Protein AF-A0A2P4SIE5-F1 (afdb_monomer)

Foldseek 3Di:
DVQLVVLPDPVNLDRPLVVVLVVLLVLVQLLVVLVVVLVVDDPPDPCNVVSVVSNVVSVVVNVVCVVVSQVSLQQSVQVVCCVVDPPDPPSNDPPKGWFKWFWKWWQDPVGTDIDIDTDILDQWDDDDWDPDPDVAPQKTWGDTPVDIIIIHAPDVVQSVSVVVSVVVSVVVSVVVVVVVVVVVVVPPDDDDDDDDDDDDDDDDDDDDDDDPDDDDDDPSPSQHQDVNLLRRLVSHMATSVNVVVLSHPVLQVVLVVCVVVVPDDPPPDPDDDDDDDHPNSSSCVSVVHDDDPVNVVVSRD

InterPro domains:
  IPR000219 Dbl homology domain [PF00621] (4-65)
  IPR000219 Dbl homology domain [PS50010] (1-68)
  IPR001849 Pleckstrin homology domain [PS50003] (138-171)
  IPR011993 PH-like domain superfamily [G3DSA:2.30.29.30] (79-121)
  IPR011993 PH-like domain superfamily [G3DSA:2.30.29.30] (122-246)
  IPR035899 Dbl homology (DH) domain superfamily [G3DSA:1.20.900.10] (1-78)
  IPR035899 Dbl homology (DH) domain superfamily [SSF48065] (3-88)
  IPR051835 RAC1-specific guanine nucleotide exchange factor [PTHR45858] (2-248)

Nearest PDB structures (foldseek):
  4gzu-assembly1_A  TM=8.302E-01  e=9.303E-20  Mus musculus
  4gzu-assembly2_B  TM=8.312E-01  e=1.364E-19  Mus musculus
  4h6y-assembly2_B  TM=8.649E-01  e=3.012E-16  Homo sapiens
  4h6y-assembly1_A  TM=8.608E-01  e=2.378E-14  Homo sapiens
  3mpx-assembly1_A  TM=5.772E-01  e=5.068E-07  Homo sapiens

Mean predicted aligned error: 14.15 Å

Structure (mmCIF, N/CA/C/O backbone):
data_AF-A0A2P4SIE5-F1
#
_entry.id   AF-A0A2P4SIE5-F1
#
loop_
_atom_site.group_PDB
_atom_site.id
_atom_site.type_symbol
_atom_site.label_atom_id
_atom_site.label_alt_id
_atom_site.label_comp_id
_atom_site.label_asym_id
_atom_site.label_entity_id
_atom_site.label_seq_id
_atom_site.pdbx_PDB_ins_code
_atom_site.Cartn_x
_atom_site.Cartn_y
_atom_site.Cartn_z
_atom_site.occupancy
_atom_site.B_iso_or_equiv
_atom_site.auth_seq_id
_atom_site.auth_comp_id
_atom_site.auth_asym_id
_atom_site.auth_atom_id
_atom_site.pdbx_PDB_model_num
ATOM 1 N N . MET A 1 1 ? -20.040 17.664 -6.126 1.00 54.31 1 MET A N 1
ATOM 2 C CA . MET A 1 1 ? -21.030 16.876 -6.896 1.00 54.31 1 MET A CA 1
ATOM 3 C C . MET A 1 1 ? -20.418 16.212 -8.125 1.00 54.31 1 MET A C 1
ATOM 5 O O . MET A 1 1 ? -20.406 14.993 -8.156 1.00 54.31 1 MET A O 1
ATOM 9 N N . VAL A 1 2 ? -19.810 16.959 -9.057 1.00 66.56 2 VAL A N 1
ATOM 10 C CA . VAL A 1 2 ? -19.308 16.422 -10.347 1.00 66.56 2 VAL A CA 1
ATOM 11 C C . VAL A 1 2 ? -18.311 15.252 -10.220 1.00 66.56 2 VAL A C 1
ATOM 13 O O . VAL A 1 2 ? -18.425 14.267 -10.940 1.00 66.56 2 VAL A O 1
ATOM 16 N N . TYR A 1 3 ? -17.361 15.317 -9.280 1.00 76.81 3 TYR A N 1
ATOM 17 C CA . TYR A 1 3 ? -16.364 14.253 -9.067 1.00 76.81 3 TYR A CA 1
ATOM 18 C C . TYR A 1 3 ? -16.997 12.906 -8.671 1.00 76.81 3 TYR A C 1
ATOM 20 O O . TYR A 1 3 ? -16.667 11.876 -9.252 1.00 76.81 3 TYR A O 1
ATOM 28 N N . LYS A 1 4 ? -17.954 12.917 -7.730 1.00 75.94 4 LYS A N 1
ATOM 29 C CA . LYS A 1 4 ? -18.616 11.695 -7.245 1.00 75.94 4 LYS A CA 1
ATOM 30 C C . LYS A 1 4 ? -19.444 11.031 -8.343 1.00 75.94 4 LYS A C 1
ATOM 32 O O . LYS A 1 4 ? -19.438 9.816 -8.473 1.00 75.94 4 LYS A O 1
ATOM 37 N N . GLU A 1 5 ? -20.125 11.825 -9.167 1.00 82.62 5 GLU A N 1
ATOM 38 C CA . GLU A 1 5 ? -20.891 11.307 -10.306 1.00 82.62 5 GLU A CA 1
ATOM 39 C C . GLU A 1 5 ? -19.991 10.648 -11.356 1.00 82.62 5 GLU A C 1
ATOM 41 O O . GLU A 1 5 ? -20.374 9.634 -11.941 1.00 82.62 5 GLU A O 1
ATOM 46 N N . PHE A 1 6 ? -18.785 11.183 -11.572 1.00 84.44 6 PHE A N 1
ATOM 47 C CA . PHE A 1 6 ? -17.811 10.585 -12.481 1.00 84.44 6 PHE A CA 1
ATOM 48 C C . PHE A 1 6 ? -17.299 9.227 -11.979 1.00 84.44 6 PHE A C 1
ATOM 50 O O . PHE A 1 6 ? -17.235 8.280 -12.762 1.00 84.44 6 PHE A O 1
ATOM 57 N N . GLU A 1 7 ? -17.000 9.094 -10.683 1.00 81.56 7 GLU A N 1
ATOM 58 C CA . GLU A 1 7 ? -16.540 7.824 -10.093 1.00 81.56 7 GLU A CA 1
ATOM 59 C C . GLU A 1 7 ? -17.582 6.696 -10.172 1.00 81.56 7 GLU A C 1
ATOM 61 O O . GLU A 1 7 ? -17.234 5.517 -10.171 1.00 81.56 7 GLU A O 1
ATOM 66 N N . LEU A 1 8 ? -18.867 7.029 -10.314 1.00 79.06 8 LEU A N 1
ATOM 67 C CA . LEU A 1 8 ? -19.931 6.040 -10.514 1.00 79.06 8 LEU A CA 1
ATOM 68 C C . LEU A 1 8 ? -20.010 5.516 -11.960 1.00 79.06 8 LEU A C 1
ATOM 70 O O . LEU A 1 8 ? -20.667 4.498 -12.227 1.00 79.06 8 LEU A O 1
ATOM 74 N N . GLN A 1 9 ? -19.357 6.189 -12.912 1.00 79.62 9 GLN A N 1
ATOM 75 C CA . GLN A 1 9 ? -19.354 5.783 -14.313 1.00 79.62 9 GLN A CA 1
ATOM 76 C C . GLN A 1 9 ? -18.487 4.540 -14.525 1.00 79.62 9 GLN A C 1
ATOM 78 O O . GLN A 1 9 ? -17.399 4.407 -13.977 1.00 79.62 9 GLN A O 1
ATOM 83 N N . LYS A 1 10 ? -18.910 3.647 -15.430 1.00 75.50 10 LYS A N 1
ATOM 84 C CA . LYS A 1 10 ? -18.164 2.412 -15.759 1.00 75.50 10 LYS A CA 1
ATOM 85 C C . LYS A 1 10 ? -16.735 2.662 -16.260 1.00 75.50 10 LYS A C 1
ATOM 87 O O . LYS A 1 10 ? -15.905 1.760 -16.184 1.00 75.50 10 LYS A O 1
ATOM 92 N N . VAL A 1 11 ? -16.465 3.849 -16.809 1.00 77.81 11 VAL A N 1
ATOM 93 C CA . VAL A 1 11 ? -15.127 4.237 -17.283 1.00 77.81 11 VAL A CA 1
ATOM 94 C C . VAL A 1 11 ? -14.158 4.456 -16.118 1.00 77.81 11 VAL A C 1
ATOM 96 O O . VAL A 1 11 ? -12.959 4.231 -16.272 1.00 77.81 11 VAL A O 1
ATOM 99 N N . CYS A 1 12 ? -14.679 4.839 -14.950 1.00 77.00 12 CYS A N 1
ATOM 100 C CA . CYS A 1 12 ? -13.939 5.061 -13.718 1.00 77.00 12 CYS A CA 1
ATOM 101 C C . CYS A 1 12 ? -13.972 3.780 -12.868 1.00 77.00 12 CYS A C 1
ATOM 103 O O . CYS A 1 12 ? -14.690 3.654 -11.885 1.00 77.00 12 CYS A O 1
ATOM 105 N N . TYR A 1 13 ? -13.229 2.762 -13.309 1.00 71.81 13 TYR A N 1
ATOM 106 C CA . TYR A 1 13 ? -13.185 1.447 -12.648 1.00 71.81 13 TYR A CA 1
ATOM 107 C C . TYR A 1 13 ? -12.209 1.381 -11.456 1.00 71.81 13 TYR A C 1
ATOM 109 O O . TYR A 1 13 ? -12.085 0.338 -10.812 1.00 71.81 13 TYR A O 1
ATOM 117 N N . LEU A 1 14 ? -11.498 2.476 -11.194 1.00 75.38 14 LEU A N 1
ATOM 118 C CA . LEU A 1 14 ? -10.659 2.728 -10.022 1.00 75.38 14 LEU A CA 1
ATOM 119 C C . LEU A 1 14 ? -11.052 4.103 -9.467 1.00 75.38 14 LEU A C 1
ATOM 121 O O . LEU A 1 14 ? -11.527 4.921 -10.258 1.00 75.38 14 LEU A O 1
ATOM 125 N N . PRO A 1 15 ? -10.803 4.393 -8.178 1.00 79.81 15 PRO A N 1
ATOM 126 C CA . PRO A 1 15 ? -10.934 5.750 -7.655 1.00 79.81 15 PRO A CA 1
ATOM 127 C C . PRO A 1 15 ? -10.185 6.750 -8.543 1.00 79.81 15 PRO A C 1
ATOM 129 O O . PRO A 1 15 ? -9.083 6.455 -9.026 1.00 79.81 15 PRO A O 1
ATOM 132 N N . LEU A 1 16 ? -10.759 7.934 -8.775 1.00 83.81 16 LEU A N 1
ATOM 133 C CA . LEU A 1 16 ? -10.197 8.880 -9.747 1.00 83.81 16 LEU A CA 1
ATOM 134 C C . LEU A 1 16 ? -8.749 9.253 -9.392 1.00 83.81 16 LEU A C 1
ATOM 136 O O . LEU A 1 16 ? -7.877 9.294 -10.262 1.00 83.81 16 LEU A O 1
ATOM 140 N N . ASN A 1 17 ? -8.473 9.424 -8.100 1.00 85.00 17 ASN A N 1
ATOM 141 C CA . ASN A 1 17 ? -7.144 9.752 -7.586 1.00 85.00 17 ASN A CA 1
ATOM 142 C C . ASN A 1 17 ? -6.083 8.692 -7.936 1.00 85.00 17 ASN A C 1
ATOM 144 O O . ASN A 1 17 ? -4.920 9.030 -8.145 1.00 85.00 17 ASN A O 1
ATOM 148 N N . THR A 1 18 ? -6.466 7.421 -8.094 1.00 83.94 18 THR A N 1
ATOM 149 C CA . THR A 1 18 ? -5.548 6.351 -8.513 1.00 83.94 18 THR A CA 1
ATOM 150 C C . THR A 1 18 ? -5.086 6.521 -9.965 1.00 83.94 18 THR A C 1
ATOM 152 O O . THR A 1 18 ? -3.977 6.108 -10.318 1.00 83.94 18 THR A O 1
ATOM 155 N N . PHE A 1 19 ? -5.898 7.134 -10.835 1.00 84.88 19 PHE A N 1
ATOM 156 C CA . PHE A 1 19 ? -5.484 7.411 -12.214 1.00 84.88 19 PHE A CA 1
ATOM 157 C C . PHE A 1 19 ? -4.400 8.487 -12.288 1.00 84.88 19 PHE A C 1
ATOM 159 O O . PHE A 1 19 ? -3.542 8.413 -13.166 1.00 84.88 19 PHE A O 1
ATOM 166 N N . LEU A 1 20 ? -4.375 9.424 -11.338 1.00 89.56 20 LEU A N 1
ATOM 167 C CA . LEU A 1 20 ? -3.369 10.489 -11.280 1.00 89.56 20 LEU A CA 1
ATOM 168 C C . LEU A 1 20 ? -1.957 9.954 -10.984 1.00 89.56 20 LEU A C 1
ATOM 170 O O . LEU A 1 20 ? -0.971 10.581 -11.360 1.00 89.56 20 LEU A O 1
ATOM 174 N N . LEU A 1 21 ? -1.851 8.761 -10.388 1.00 88.81 21 LEU A N 1
ATOM 175 C CA . LEU A 1 21 ? -0.578 8.073 -10.142 1.00 88.81 21 LEU A CA 1
ATOM 176 C C . LEU A 1 21 ? -0.056 7.308 -11.370 1.00 88.81 21 LEU A C 1
ATOM 178 O O . LEU A 1 21 ? 1.137 7.020 -11.472 1.00 88.81 21 LEU A O 1
ATOM 182 N N . LYS A 1 22 ? -0.925 6.980 -12.336 1.00 86.81 22 LYS A N 1
ATOM 183 C CA . LYS A 1 22 ?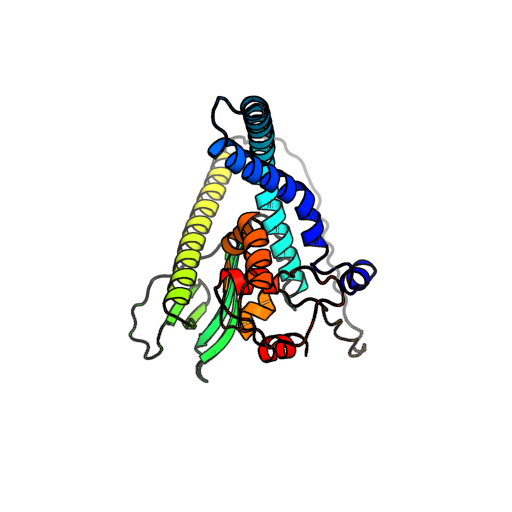 -0.577 6.125 -13.486 1.00 86.81 22 LYS A CA 1
ATOM 184 C C . LYS A 1 22 ? 0.606 6.645 -14.320 1.00 86.81 22 LYS A C 1
ATOM 186 O O . LYS A 1 22 ? 1.409 5.804 -14.723 1.00 86.81 22 LYS A O 1
ATOM 191 N N . PRO A 1 23 ? 0.770 7.958 -14.592 1.00 90.81 23 PRO A N 1
ATOM 192 C CA . PRO A 1 23 ? 1.888 8.448 -15.402 1.00 90.81 23 PRO A CA 1
ATOM 193 C C . PRO A 1 23 ? 3.260 8.141 -14.788 1.00 90.81 23 PRO A C 1
ATOM 195 O O . PRO A 1 23 ? 4.133 7.600 -15.463 1.00 90.81 23 PRO A O 1
ATOM 198 N N . ILE A 1 24 ? 3.435 8.414 -13.493 1.00 89.69 24 ILE A N 1
ATOM 199 C CA . ILE A 1 24 ? 4.698 8.166 -12.787 1.00 89.69 24 ILE A CA 1
ATOM 200 C C . ILE A 1 24 ? 4.934 6.662 -12.572 1.00 89.69 24 ILE A C 1
ATOM 202 O O . ILE A 1 24 ? 6.036 6.169 -12.813 1.00 89.69 24 ILE A O 1
ATOM 206 N N . GLN A 1 25 ? 3.886 5.892 -12.260 1.00 86.69 25 GLN A N 1
ATOM 207 C CA . GLN A 1 25 ? 3.960 4.427 -12.170 1.00 86.69 25 GLN A CA 1
ATOM 208 C C . GLN A 1 25 ? 4.342 3.790 -13.518 1.00 86.69 25 GLN A C 1
ATOM 210 O O . GLN A 1 25 ? 5.072 2.797 -13.567 1.00 86.69 25 GLN A O 1
ATOM 215 N N . ARG A 1 26 ? 3.909 4.377 -14.642 1.00 88.69 26 ARG A N 1
ATOM 216 C CA . ARG A 1 26 ? 4.282 3.912 -15.984 1.00 88.69 26 ARG A CA 1
ATOM 217 C C . ARG A 1 26 ? 5.773 4.101 -16.274 1.00 88.69 26 ARG A C 1
ATOM 219 O O . ARG A 1 26 ? 6.355 3.243 -16.934 1.00 88.69 26 ARG A O 1
ATOM 226 N N . LEU A 1 27 ? 6.406 5.152 -15.753 1.00 89.75 27 LEU A N 1
ATOM 227 C CA . LEU A 1 27 ? 7.860 5.326 -15.857 1.00 89.75 27 LEU A CA 1
ATOM 228 C C . LEU A 1 27 ? 8.614 4.239 -15.079 1.00 89.75 27 LEU A C 1
ATOM 230 O O . LEU A 1 27 ? 9.535 3.623 -15.620 1.00 89.75 27 LEU A O 1
ATOM 234 N N . MET A 1 28 ? 8.167 3.924 -13.857 1.00 88.06 28 MET A N 1
ATOM 235 C CA . MET A 1 28 ? 8.717 2.805 -13.073 1.00 88.06 28 MET A CA 1
ATOM 236 C C . MET A 1 28 ? 8.592 1.476 -13.827 1.00 88.06 28 MET A C 1
ATOM 238 O O . MET A 1 28 ? 9.507 0.653 -13.841 1.00 88.06 28 MET A O 1
ATOM 242 N N . HIS A 1 29 ? 7.477 1.291 -14.528 1.00 88.19 29 HIS A N 1
ATOM 243 C CA . HIS A 1 29 ? 7.228 0.111 -15.343 1.00 88.19 29 HIS A CA 1
ATOM 244 C C . HIS A 1 29 ? 8.218 -0.023 -16.514 1.00 88.19 29 HIS A C 1
ATOM 246 O O . HIS A 1 29 ? 8.694 -1.128 -16.782 1.00 88.19 29 HIS A O 1
ATOM 252 N N . TYR A 1 30 ? 8.577 1.075 -17.188 1.00 91.62 30 TYR A N 1
ATOM 253 C CA . TYR A 1 30 ? 9.589 1.043 -18.252 1.00 91.62 30 TYR A CA 1
ATOM 254 C C . TYR A 1 30 ? 10.958 0.611 -17.734 1.00 91.62 30 TYR A C 1
ATOM 256 O O . TYR A 1 30 ? 11.591 -0.237 -18.363 1.00 91.62 30 TYR A O 1
ATOM 264 N N . LYS A 1 31 ? 11.372 1.094 -16.554 1.00 91.69 31 LYS A N 1
ATOM 265 C CA . LYS A 1 31 ? 12.611 0.648 -15.896 1.00 91.69 31 LYS A CA 1
ATOM 266 C C . LYS A 1 31 ? 12.632 -0.869 -15.715 1.00 91.69 31 LYS A C 1
ATOM 268 O O . LYS A 1 31 ? 13.622 -1.521 -16.038 1.00 91.69 31 LYS A O 1
ATOM 273 N N . LEU A 1 32 ? 11.534 -1.438 -15.218 1.00 88.31 32 LEU A N 1
ATOM 274 C CA . LEU A 1 32 ? 11.434 -2.871 -14.946 1.00 88.31 32 LEU A CA 1
ATOM 275 C C . LEU A 1 32 ? 11.458 -3.710 -16.229 1.00 88.31 32 LEU A C 1
ATOM 277 O O . LEU A 1 32 ? 12.151 -4.726 -16.274 1.00 88.31 32 LEU A O 1
ATOM 281 N N . ILE A 1 33 ? 10.750 -3.285 -17.281 1.00 90.19 33 ILE A N 1
ATOM 282 C CA . ILE A 1 33 ? 10.783 -3.971 -18.583 1.00 90.19 33 ILE A CA 1
ATOM 283 C C . ILE A 1 33 ? 12.192 -3.926 -19.176 1.00 90.19 33 ILE A C 1
ATOM 285 O O . ILE A 1 33 ? 12.737 -4.974 -19.517 1.00 90.19 33 ILE A O 1
ATOM 289 N N . LEU A 1 34 ? 12.799 -2.740 -19.263 1.00 93.00 34 LEU A N 1
ATOM 290 C CA . LEU A 1 34 ? 14.140 -2.568 -19.827 1.00 93.00 34 LEU A CA 1
ATOM 291 C C . LEU A 1 34 ? 15.190 -3.346 -19.025 1.00 93.00 34 LEU A C 1
ATOM 293 O O . LEU A 1 34 ? 16.059 -3.991 -19.608 1.00 93.00 34 LEU A O 1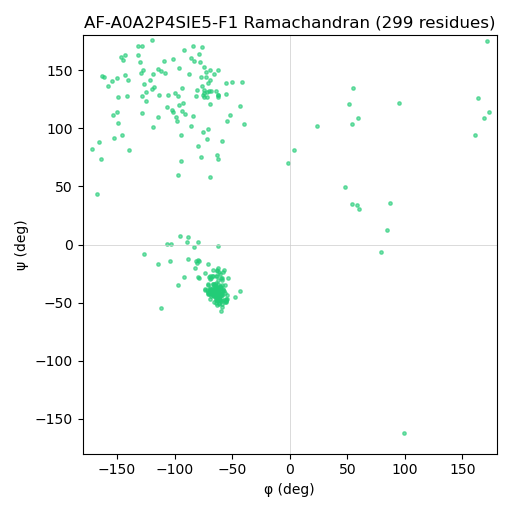
ATOM 297 N N . GLY A 1 35 ? 15.063 -3.372 -17.695 1.00 92.69 35 GLY A N 1
ATOM 298 C CA . GLY A 1 35 ? 15.917 -4.170 -16.817 1.00 92.69 35 GLY A CA 1
ATOM 299 C C . GLY A 1 35 ? 15.799 -5.671 -17.079 1.00 92.69 35 GLY A C 1
ATOM 300 O O . GLY A 1 35 ? 16.799 -6.383 -17.043 1.00 92.69 35 GLY A O 1
ATOM 301 N N . ARG A 1 36 ? 14.595 -6.167 -17.388 1.00 91.69 36 ARG A N 1
ATOM 302 C CA . ARG A 1 36 ? 14.381 -7.571 -17.772 1.00 91.69 36 ARG A CA 1
ATOM 303 C C . ARG A 1 36 ? 14.939 -7.880 -19.159 1.00 91.69 36 ARG A C 1
ATOM 305 O O . ARG A 1 36 ? 15.565 -8.923 -19.316 1.00 91.69 36 ARG A O 1
ATOM 312 N N . LEU A 1 37 ? 14.760 -6.984 -20.130 1.00 92.25 37 LEU A N 1
ATOM 313 C CA . LEU A 1 37 ? 15.320 -7.141 -21.477 1.00 92.25 37 LEU A CA 1
ATOM 314 C C . LEU A 1 37 ? 16.850 -7.182 -21.440 1.00 92.25 37 LEU A C 1
ATOM 316 O O . LEU A 1 37 ? 17.442 -8.108 -21.981 1.00 92.25 37 LEU A O 1
ATOM 320 N N . CYS A 1 38 ? 17.493 -6.263 -20.712 1.00 93.56 38 CYS A N 1
ATOM 321 C CA . CYS A 1 38 ? 18.954 -6.229 -20.584 1.00 93.56 38 CYS A CA 1
ATOM 322 C C . CYS A 1 38 ? 19.536 -7.468 -19.888 1.00 93.56 38 CYS A C 1
ATOM 324 O O . CYS A 1 38 ? 20.686 -7.812 -20.133 1.00 93.56 38 CYS A O 1
ATOM 326 N N . LYS A 1 39 ? 18.766 -8.142 -19.021 1.00 93.12 39 LYS A N 1
ATOM 327 C CA . LYS A 1 39 ? 19.167 -9.428 -18.422 1.00 93.12 39 LYS A CA 1
ATOM 328 C C . LYS A 1 39 ? 19.092 -10.594 -19.411 1.00 93.12 39 LYS A C 1
ATOM 330 O O . LYS A 1 39 ? 19.741 -11.607 -19.181 1.00 93.12 39 LYS A O 1
ATOM 335 N N . HIS A 1 40 ? 18.266 -10.482 -20.450 1.00 93.62 40 HIS A N 1
ATOM 336 C CA . HIS A 1 40 ? 18.048 -11.543 -21.432 1.00 93.62 40 HIS A CA 1
ATOM 337 C C . HIS A 1 40 ? 18.892 -11.361 -22.697 1.00 93.62 40 HIS A C 1
ATOM 339 O O . HIS A 1 40 ? 19.336 -12.341 -23.288 1.00 93.62 40 HIS A O 1
ATOM 345 N N . TYR A 1 41 ? 19.124 -10.118 -23.114 1.00 93.81 41 TYR A N 1
ATOM 346 C CA . TYR A 1 41 ? 19.961 -9.810 -24.266 1.00 93.81 41 TYR A CA 1
ATOM 347 C C . TYR A 1 41 ? 21.436 -10.062 -23.958 1.00 93.81 41 TYR A C 1
ATOM 349 O O . TYR A 1 41 ? 21.972 -9.591 -22.955 1.00 93.81 41 TYR A O 1
ATOM 357 N N . THR A 1 42 ? 22.101 -10.782 -24.858 1.00 93.00 42 THR A N 1
ATOM 358 C CA . THR A 1 42 ? 23.560 -10.894 -24.879 1.00 93.00 42 THR A CA 1
ATOM 359 C C . THR A 1 42 ? 24.171 -9.639 -25.501 1.00 93.00 42 THR A C 1
ATOM 361 O O . THR A 1 42 ? 23.491 -8.873 -26.184 1.00 93.00 42 THR A O 1
ATOM 364 N N . VAL A 1 43 ? 25.475 -9.432 -25.299 1.00 91.38 43 VAL A N 1
ATOM 365 C CA . VAL A 1 43 ? 26.203 -8.269 -25.844 1.00 91.38 43 VAL A CA 1
ATOM 366 C C . VAL A 1 43 ? 26.177 -8.228 -27.381 1.00 91.38 43 VAL A C 1
ATOM 368 O O . VAL A 1 43 ? 26.297 -7.163 -27.975 1.00 91.38 43 VAL A O 1
ATOM 371 N N . GLU A 1 44 ? 25.977 -9.378 -28.022 1.00 93.50 44 GLU A N 1
ATOM 372 C CA . GLU A 1 44 ? 25.895 -9.543 -29.479 1.00 93.50 44 GLU A CA 1
ATOM 373 C C . GLU A 1 44 ? 24.519 -9.161 -30.053 1.00 93.50 44 GLU A C 1
ATOM 375 O O . GLU A 1 44 ? 24.365 -9.024 -31.267 1.00 93.50 44 GLU A O 1
ATOM 380 N N . HIS A 1 45 ? 23.500 -8.998 -29.204 1.00 95.38 45 HIS A N 1
ATOM 381 C CA . HIS A 1 45 ? 22.153 -8.664 -29.648 1.00 95.38 45 HIS A CA 1
ATOM 382 C C . HIS A 1 45 ? 22.095 -7.221 -30.172 1.00 95.38 45 HIS A C 1
ATOM 384 O O . HIS A 1 45 ? 22.518 -6.290 -29.486 1.00 95.38 45 HIS A O 1
ATOM 390 N N . ARG A 1 46 ? 2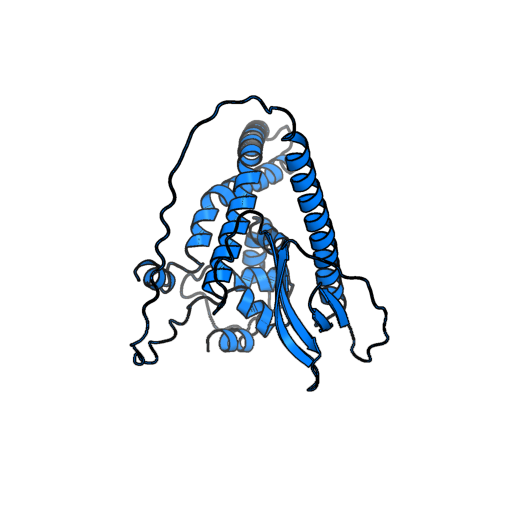1.494 -7.023 -31.355 1.00 96.06 46 ARG A N 1
ATOM 391 C CA . ARG A 1 46 ? 21.375 -5.714 -32.033 1.00 96.06 46 ARG A CA 1
ATOM 392 C C . ARG A 1 46 ? 20.895 -4.598 -31.100 1.00 96.06 46 ARG A C 1
ATOM 394 O O . ARG A 1 46 ? 21.475 -3.521 -31.083 1.00 96.06 46 ARG A O 1
ATOM 401 N N . ASP A 1 47 ? 19.868 -4.887 -30.307 1.00 94.94 47 ASP A N 1
ATOM 402 C CA . ASP A 1 47 ? 19.221 -3.895 -29.444 1.00 94.94 47 ASP A CA 1
ATOM 403 C C . ASP A 1 47 ? 19.858 -3.793 -28.043 1.00 94.94 47 ASP A C 1
ATOM 405 O O . ASP A 1 47 ? 19.348 -3.060 -27.196 1.00 94.94 47 ASP A O 1
ATOM 409 N N . PHE A 1 48 ? 20.933 -4.539 -27.741 1.00 94.19 48 PHE A N 1
ATOM 410 C CA . PHE A 1 48 ? 21.532 -4.554 -26.398 1.00 94.19 48 PHE A CA 1
ATOM 411 C C . PHE A 1 48 ? 22.051 -3.175 -25.985 1.00 94.19 48 PHE A C 1
ATOM 413 O O . PHE A 1 48 ? 21.775 -2.722 -24.873 1.00 94.19 48 PHE A O 1
ATOM 420 N N . ALA A 1 49 ? 22.769 -2.493 -26.883 1.00 95.75 49 ALA A N 1
ATOM 421 C CA . ALA A 1 49 ? 23.303 -1.160 -26.622 1.00 95.75 49 ALA A CA 1
ATOM 422 C C . ALA A 1 49 ? 22.177 -0.140 -26.379 1.00 95.75 49 ALA A C 1
ATOM 424 O O . ALA A 1 49 ? 22.197 0.567 -25.369 1.00 95.75 49 ALA A O 1
ATOM 425 N N . ASP A 1 50 ? 21.159 -0.132 -27.242 1.00 96.50 50 ASP A N 1
ATOM 426 C CA . ASP A 1 50 ? 20.021 0.786 -27.146 1.00 96.50 50 ASP A CA 1
ATOM 427 C C . ASP A 1 50 ? 19.186 0.528 -25.888 1.00 96.50 50 ASP A C 1
ATOM 429 O O . ASP A 1 50 ? 18.872 1.459 -25.145 1.00 96.50 50 ASP A O 1
ATOM 433 N N . CYS A 1 51 ? 18.892 -0.739 -25.576 1.00 96.00 51 CYS A N 1
ATOM 434 C CA . CYS A 1 51 ? 18.170 -1.107 -24.358 1.00 96.00 51 CYS A CA 1
ATOM 435 C C . CYS A 1 51 ? 18.942 -0.715 -23.097 1.00 96.00 51 CYS A C 1
ATOM 437 O O . CYS A 1 51 ? 18.340 -0.239 -22.134 1.00 96.00 51 CYS A O 1
ATOM 439 N N . ARG A 1 52 ? 20.269 -0.887 -23.094 1.00 96.25 52 ARG A N 1
ATOM 440 C CA . ARG A 1 52 ? 21.120 -0.514 -21.959 1.00 96.25 52 ARG A CA 1
ATOM 441 C C . ARG A 1 52 ? 21.171 1.001 -21.763 1.00 96.25 52 ARG A C 1
ATOM 443 O O . ARG A 1 52 ? 21.116 1.456 -20.620 1.00 96.25 52 ARG A O 1
ATOM 450 N N . ASN A 1 53 ? 21.233 1.768 -22.849 1.00 97.00 53 ASN A N 1
ATOM 451 C CA . ASN A 1 53 ? 21.186 3.229 -22.803 1.00 97.00 53 ASN A CA 1
ATOM 452 C C . ASN A 1 53 ? 19.822 3.724 -22.305 1.00 97.00 53 ASN A C 1
ATOM 454 O O . ASN A 1 53 ? 19.766 4.466 -21.326 1.00 97.00 53 ASN A O 1
ATOM 458 N N . ALA A 1 54 ? 18.725 3.217 -22.875 1.00 97.38 54 ALA A N 1
ATOM 459 C CA . ALA A 1 54 ? 17.373 3.539 -22.424 1.00 97.38 54 ALA A CA 1
ATOM 460 C C . ALA A 1 54 ? 17.152 3.165 -20.946 1.00 97.38 54 ALA A C 1
ATOM 462 O O . ALA A 1 54 ? 16.552 3.927 -20.188 1.00 97.38 54 ALA A O 1
ATOM 463 N N . LEU A 1 55 ? 17.670 2.013 -20.497 1.00 97.19 55 LEU A N 1
ATOM 464 C CA . LEU A 1 55 ? 17.599 1.607 -19.093 1.00 97.19 55 LEU A CA 1
ATOM 465 C C . LEU A 1 55 ? 18.328 2.597 -18.183 1.00 97.19 55 LEU A C 1
ATOM 467 O O . LEU A 1 55 ? 17.823 2.902 -17.102 1.00 97.19 55 LEU A O 1
ATOM 471 N N . LYS A 1 56 ? 19.500 3.088 -18.598 1.00 97.56 56 LYS A N 1
ATOM 472 C CA . LYS A 1 56 ? 20.267 4.080 -17.838 1.00 97.56 56 LYS A CA 1
ATOM 473 C C . LYS A 1 56 ? 19.470 5.377 -17.679 1.00 97.56 56 LYS A C 1
ATOM 475 O O . LYS A 1 56 ? 19.278 5.815 -16.548 1.00 97.56 56 LYS A O 1
ATOM 480 N N . GLU A 1 57 ? 18.949 5.926 -18.775 1.00 97.25 57 GLU A N 1
ATOM 481 C CA . GLU A 1 57 ? 18.164 7.171 -18.768 1.00 97.25 57 GLU A CA 1
ATOM 482 C C . GLU A 1 57 ? 16.901 7.054 -17.907 1.00 97.25 57 GLU A C 1
ATOM 484 O O . GLU A 1 57 ? 16.643 7.882 -17.032 1.00 97.25 57 GLU A O 1
ATOM 489 N N . VAL A 1 58 ? 16.131 5.977 -18.086 1.00 96.19 58 VAL A N 1
ATOM 490 C CA . VAL A 1 58 ? 14.918 5.750 -17.291 1.00 96.19 58 VAL A CA 1
ATOM 491 C C . VAL A 1 58 ? 15.264 5.499 -15.818 1.00 96.19 58 VAL A C 1
ATOM 493 O O . VAL A 1 58 ? 14.523 5.917 -14.928 1.00 96.19 58 VAL A O 1
ATOM 496 N N . THR A 1 59 ? 16.392 4.853 -15.515 1.00 96.44 59 THR A N 1
ATOM 497 C CA . THR A 1 59 ? 16.844 4.653 -14.127 1.00 96.44 59 THR A CA 1
ATOM 498 C C . THR A 1 59 ? 17.191 5.974 -13.450 1.00 96.44 59 THR A C 1
ATOM 500 O O . THR A 1 59 ? 16.820 6.170 -12.294 1.00 96.44 59 THR A O 1
ATOM 503 N N . GLU A 1 60 ? 17.851 6.889 -14.152 1.00 96.69 60 GLU A N 1
ATOM 504 C CA . GLU A 1 60 ? 18.165 8.220 -13.635 1.00 96.69 60 GLU A CA 1
ATOM 505 C C . GLU A 1 60 ? 16.886 9.024 -13.367 1.00 96.69 60 GLU A C 1
ATOM 507 O O . GLU A 1 60 ? 16.665 9.483 -12.244 1.00 96.69 60 GLU A O 1
ATOM 512 N N . MET A 1 61 ? 15.981 9.082 -14.347 1.00 94.94 61 MET A N 1
ATOM 513 C CA . MET A 1 61 ? 14.694 9.773 -14.221 1.00 94.94 61 MET A CA 1
ATOM 514 C C . MET A 1 61 ? 13.838 9.215 -13.072 1.00 94.94 61 MET A C 1
ATOM 516 O O . MET A 1 61 ? 13.314 9.964 -12.249 1.00 94.94 61 MET A O 1
ATOM 520 N N . THR A 1 62 ? 13.701 7.890 -12.982 1.00 93.06 62 THR A N 1
ATOM 521 C CA . THR A 1 62 ? 12.911 7.251 -11.913 1.00 93.06 62 THR A CA 1
ATOM 522 C C . THR A 1 62 ? 13.512 7.481 -10.529 1.00 93.06 62 THR A C 1
ATOM 524 O O . THR A 1 62 ? 12.764 7.646 -9.571 1.00 93.06 62 THR A O 1
ATOM 527 N N . SER A 1 63 ? 14.841 7.555 -10.415 1.00 94.75 63 SER A N 1
ATOM 528 C CA . SER A 1 63 ? 15.511 7.843 -9.140 1.00 94.75 63 SER A CA 1
ATOM 529 C C . SER A 1 63 ? 15.203 9.257 -8.639 1.00 94.75 63 SER A C 1
ATOM 531 O O . SER A 1 63 ? 14.944 9.435 -7.452 1.00 94.75 63 SER A O 1
ATOM 533 N N . GLN A 1 64 ? 15.138 10.247 -9.537 1.00 95.06 64 GLN A N 1
ATOM 534 C CA . GLN A 1 64 ? 14.733 11.620 -9.193 1.00 95.06 64 GLN A CA 1
ATOM 535 C C . GLN A 1 64 ? 13.264 11.699 -8.745 1.00 95.06 64 GLN A C 1
ATOM 537 O O . GLN A 1 64 ? 12.909 12.480 -7.862 1.00 95.06 64 GLN A O 1
ATOM 542 N N . LEU A 1 65 ? 12.398 10.873 -9.336 1.00 93.50 65 LEU A N 1
ATOM 543 C CA . LEU A 1 65 ? 10.959 10.875 -9.073 1.00 93.50 65 LEU A CA 1
ATOM 544 C C . LEU A 1 65 ? 10.533 9.977 -7.899 1.00 93.50 65 LEU A C 1
ATOM 546 O O . LEU A 1 65 ? 9.406 10.112 -7.421 1.00 93.50 65 LEU A O 1
ATOM 550 N N . GLN A 1 66 ? 11.410 9.102 -7.400 1.00 91.69 66 GLN A N 1
ATOM 551 C CA . GLN A 1 66 ? 11.081 8.070 -6.409 1.00 91.69 66 GLN A CA 1
ATOM 552 C C . GLN A 1 66 ? 10.431 8.634 -5.136 1.00 91.69 66 GLN A C 1
ATOM 554 O O . GLN A 1 66 ? 9.380 8.157 -4.713 1.00 91.69 66 GLN A O 1
ATOM 559 N N . HIS A 1 67 ? 11.018 9.670 -4.533 1.00 92.19 67 HIS A N 1
ATOM 560 C CA . HIS A 1 67 ? 10.464 10.279 -3.318 1.00 92.19 67 HIS A CA 1
ATOM 561 C C . HIS A 1 67 ? 9.102 10.933 -3.565 1.00 92.19 67 HIS A C 1
ATOM 563 O O . HIS A 1 67 ? 8.212 10.869 -2.717 1.00 92.19 67 HIS A O 1
ATOM 569 N N . SER A 1 68 ? 8.922 11.533 -4.745 1.00 93.19 68 SER A N 1
ATOM 570 C CA . SER A 1 68 ? 7.644 12.133 -5.126 1.00 93.19 68 SER A CA 1
ATOM 571 C C . SER A 1 68 ? 6.572 11.067 -5.321 1.00 93.19 68 SER A C 1
ATOM 573 O O . SER A 1 68 ? 5.447 11.270 -4.876 1.00 93.19 68 SER A O 1
ATOM 575 N N . LEU A 1 69 ? 6.925 9.923 -5.920 1.00 91.00 69 LEU A N 1
ATOM 576 C CA . LEU A 1 69 ? 6.027 8.779 -6.060 1.00 91.00 69 LEU A CA 1
ATOM 577 C C . LEU A 1 69 ? 5.557 8.277 -4.694 1.00 91.00 69 LEU A C 1
ATOM 579 O O . LEU A 1 69 ? 4.356 8.242 -4.464 1.00 91.00 69 LEU A O 1
ATOM 583 N N . ILE A 1 70 ? 6.484 7.978 -3.778 1.00 91.25 70 ILE A N 1
ATOM 584 C CA . ILE A 1 70 ? 6.156 7.480 -2.429 1.00 91.25 70 ILE A CA 1
ATOM 585 C C . ILE A 1 70 ? 5.193 8.441 -1.720 1.00 91.25 70 ILE A C 1
ATOM 587 O O . ILE A 1 70 ? 4.160 8.029 -1.191 1.00 91.25 70 ILE A O 1
ATOM 591 N N . ARG A 1 71 ? 5.488 9.747 -1.764 1.00 91.88 71 ARG A N 1
ATOM 592 C CA . ARG A 1 71 ? 4.638 10.772 -1.148 1.00 91.88 71 ARG A CA 1
ATOM 593 C C . ARG A 1 71 ? 3.244 10.829 -1.778 1.00 91.88 71 ARG A C 1
ATOM 595 O O . ARG A 1 71 ? 2.261 10.974 -1.056 1.00 91.88 71 ARG A O 1
ATOM 602 N N . LEU A 1 72 ? 3.154 10.737 -3.105 1.00 92.38 72 LEU A N 1
ATOM 603 C CA . LEU A 1 72 ? 1.882 10.766 -3.830 1.00 92.38 72 LEU A CA 1
ATOM 604 C C . LEU A 1 72 ? 1.049 9.502 -3.591 1.00 92.38 72 LEU A C 1
ATOM 606 O O . LEU A 1 72 ? -0.163 9.614 -3.428 1.00 92.38 72 LEU A O 1
ATOM 610 N N . GLU A 1 73 ? 1.674 8.325 -3.533 1.00 92.00 73 GLU A N 1
ATOM 611 C CA . GLU A 1 73 ? 0.988 7.066 -3.225 1.00 92.00 73 GLU A CA 1
ATOM 612 C C . GLU A 1 73 ? 0.416 7.092 -1.801 1.00 92.00 73 GLU A C 1
ATOM 614 O O . GLU A 1 73 ? -0.762 6.790 -1.608 1.00 92.00 73 GLU A O 1
ATOM 619 N N . ASN A 1 74 ? 1.198 7.552 -0.817 1.00 93.00 74 ASN A N 1
ATOM 620 C CA . ASN A 1 74 ? 0.709 7.734 0.550 1.00 93.00 74 ASN A CA 1
ATOM 621 C C . ASN A 1 74 ? -0.446 8.749 0.616 1.00 93.00 74 ASN A C 1
ATOM 623 O O . ASN A 1 74 ? -1.493 8.472 1.199 1.00 93.00 74 ASN A O 1
ATOM 627 N N . PHE A 1 75 ? -0.294 9.910 -0.027 1.00 92.69 75 PHE A N 1
ATOM 628 C CA . PHE A 1 75 ? -1.336 10.939 -0.054 1.00 92.69 75 PHE A CA 1
ATOM 629 C C . PHE A 1 75 ? -2.637 10.435 -0.692 1.00 92.69 75 PHE A C 1
ATOM 631 O O . PHE A 1 75 ? -3.725 10.683 -0.166 1.00 92.69 75 PHE A O 1
ATOM 638 N N . GLN A 1 76 ? -2.538 9.692 -1.797 1.00 91.38 76 GLN A N 1
ATOM 639 C CA . GLN A 1 76 ? -3.692 9.079 -2.447 1.00 91.38 76 GLN A CA 1
ATOM 640 C C . GLN A 1 76 ? -4.400 8.099 -1.509 1.00 91.38 76 GLN A C 1
ATOM 642 O O . GLN A 1 76 ? -5.627 8.157 -1.413 1.00 91.38 76 GLN A O 1
ATOM 647 N N . LYS A 1 77 ? -3.648 7.249 -0.796 1.00 90.81 77 LYS A N 1
ATOM 648 C CA . LYS A 1 77 ? -4.215 6.272 0.139 1.00 90.81 77 LYS A CA 1
ATOM 649 C C . LYS A 1 77 ? -4.905 6.937 1.329 1.00 90.81 77 LYS A C 1
ATOM 651 O O . LYS A 1 77 ? -6.018 6.554 1.674 1.00 90.81 77 LYS A O 1
ATOM 656 N N . LEU A 1 78 ? -4.293 7.960 1.927 1.00 91.12 78 LEU A N 1
ATOM 657 C CA . LEU A 1 78 ? -4.912 8.716 3.022 1.00 91.12 78 LEU A CA 1
ATOM 658 C C . LEU A 1 78 ? -6.172 9.459 2.565 1.00 91.12 78 LEU A C 1
ATOM 660 O O . LEU A 1 78 ? -7.153 9.499 3.299 1.00 91.12 78 LEU A O 1
ATOM 664 N N . THR A 1 79 ? -6.174 10.005 1.346 1.00 88.62 79 THR A N 1
ATOM 665 C CA . THR A 1 79 ? -7.355 10.674 0.775 1.00 88.62 79 THR A CA 1
ATOM 666 C C . THR A 1 79 ? -8.493 9.683 0.519 1.00 88.62 79 THR A C 1
ATOM 668 O O . THR A 1 79 ? -9.646 9.988 0.807 1.00 88.62 79 THR A O 1
ATOM 671 N N . GLU A 1 80 ? -8.179 8.487 0.009 1.00 86.69 80 GLU A N 1
ATOM 672 C CA . GLU A 1 80 ? -9.150 7.397 -0.172 1.00 86.69 80 GLU A CA 1
ATOM 673 C C . GLU A 1 80 ? -9.742 6.955 1.173 1.00 86.69 80 GLU A C 1
ATOM 675 O O . GLU A 1 80 ? -10.959 6.903 1.322 1.00 86.69 80 GLU A O 1
ATOM 680 N N . LEU A 1 81 ? -8.901 6.740 2.189 1.00 86.88 81 LEU A N 1
ATOM 681 C CA . LEU A 1 81 ? -9.361 6.381 3.532 1.00 86.88 81 LEU A CA 1
ATOM 682 C C . LEU A 1 81 ? -10.212 7.477 4.182 1.00 86.88 81 LEU A C 1
ATOM 684 O O . LEU A 1 81 ? -11.218 7.165 4.807 1.00 86.88 81 LEU A O 1
ATOM 688 N N . GLN A 1 82 ? -9.845 8.751 4.027 1.00 87.06 82 GLN A N 1
ATOM 689 C CA . GLN A 1 82 ? -10.641 9.866 4.550 1.00 87.06 82 GLN A CA 1
ATOM 690 C C . GLN A 1 82 ? -12.013 9.945 3.878 1.00 87.06 82 GLN A C 1
ATOM 692 O O . GLN A 1 82 ? -12.989 10.343 4.502 1.00 87.06 82 GLN A O 1
ATOM 697 N N . HIS A 1 83 ? -12.088 9.576 2.600 1.00 83.69 83 HIS A N 1
ATOM 698 C CA . HIS A 1 83 ? -13.351 9.511 1.885 1.00 83.69 83 HIS A CA 1
ATOM 699 C C . HIS A 1 83 ? -14.222 8.338 2.377 1.00 83.69 83 HIS A C 1
ATOM 701 O O . HIS A 1 83 ? -15.433 8.497 2.537 1.00 83.69 83 HIS A O 1
ATOM 707 N N . ASP A 1 84 ? -13.625 7.165 2.596 1.00 81.94 84 ASP A N 1
ATOM 708 C CA . ASP A 1 84 ? -14.348 5.938 2.955 1.00 81.94 84 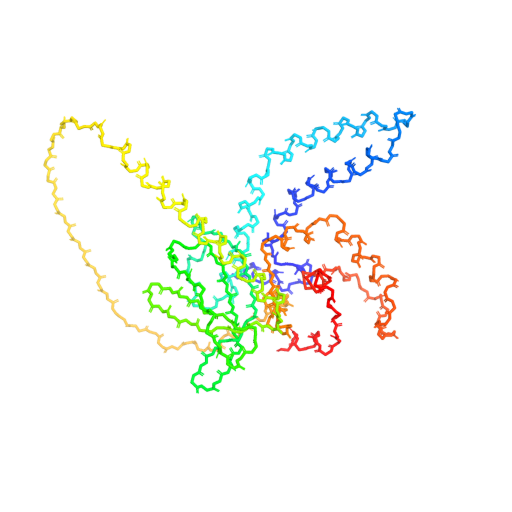ASP A CA 1
ATOM 709 C C . ASP A 1 84 ? -14.765 5.883 4.439 1.00 81.94 84 ASP A C 1
ATOM 711 O O . ASP A 1 84 ? -15.761 5.242 4.784 1.00 81.94 84 ASP A O 1
ATOM 715 N N . LEU A 1 85 ? -14.018 6.536 5.336 1.00 83.12 85 LEU A N 1
ATOM 716 C CA . LEU A 1 85 ? -14.244 6.478 6.781 1.00 83.12 85 LEU A CA 1
ATOM 717 C C . LEU A 1 85 ? -15.135 7.623 7.270 1.00 83.12 85 LEU A C 1
ATOM 719 O O . LEU A 1 85 ? -14.757 8.790 7.270 1.00 83.12 85 LEU A O 1
ATOM 723 N N . ILE A 1 86 ? -16.318 7.271 7.773 1.00 82.56 86 ILE A N 1
ATOM 724 C CA . ILE A 1 86 ? -17.262 8.237 8.343 1.00 82.56 86 ILE A CA 1
ATOM 725 C C . ILE A 1 86 ? -16.771 8.700 9.723 1.00 82.56 86 ILE A C 1
ATOM 727 O O . ILE A 1 86 ? -16.490 7.877 10.595 1.00 82.56 86 ILE A O 1
ATOM 731 N N . GLY A 1 87 ? -16.743 10.017 9.941 1.00 78.81 87 GLY A N 1
ATOM 732 C CA . GLY A 1 87 ? -16.432 10.625 11.240 1.00 78.81 87 GLY A CA 1
ATOM 733 C C . GLY A 1 87 ? -14.939 10.794 11.534 1.00 78.81 87 GLY A C 1
ATOM 734 O O . GLY A 1 87 ? -14.583 11.061 12.680 1.00 78.81 87 GLY A O 1
ATOM 735 N N . ILE A 1 88 ? -14.072 10.630 10.529 1.00 80.75 88 ILE A N 1
ATOM 736 C CA . ILE A 1 88 ? -12.643 10.946 10.620 1.00 80.75 88 ILE A CA 1
ATOM 737 C C . ILE A 1 88 ? -12.335 12.102 9.673 1.00 80.75 88 ILE A C 1
ATOM 739 O O . ILE A 1 88 ? -12.292 11.923 8.458 1.00 80.75 88 ILE A O 1
ATOM 743 N N . ASP A 1 89 ? -12.042 13.263 10.247 1.00 77.75 89 ASP A N 1
ATOM 744 C CA . ASP A 1 89 ? -11.556 14.426 9.511 1.00 77.75 89 ASP A CA 1
ATOM 745 C C . ASP A 1 89 ? -10.038 14.583 9.676 1.00 77.75 89 ASP A C 1
ATOM 747 O O . ASP A 1 89 ? -9.428 14.072 10.621 1.00 77.75 89 ASP A O 1
ATOM 751 N N . ASN A 1 90 ? -9.411 15.317 8.754 1.00 83.12 90 ASN A N 1
ATOM 752 C CA . ASN A 1 90 ? -7.983 15.652 8.796 1.00 83.12 90 ASN A CA 1
ATOM 753 C C . ASN A 1 90 ? -7.051 14.428 8.833 1.00 83.12 90 ASN A C 1
ATOM 755 O O . ASN A 1 90 ? -5.994 14.467 9.466 1.00 83.12 90 ASN A O 1
ATOM 759 N N . LEU A 1 91 ? -7.420 13.328 8.169 1.00 85.88 91 LEU A N 1
ATOM 760 C CA . LEU A 1 91 ? -6.557 12.159 7.996 1.00 85.88 91 LEU A CA 1
ATOM 761 C C . LEU A 1 91 ? -5.319 12.504 7.157 1.00 85.88 91 LEU A C 1
ATOM 763 O O . LEU A 1 91 ? -4.215 12.063 7.479 1.00 85.88 91 LEU A O 1
ATOM 767 N N . THR A 1 92 ? -5.497 13.334 6.129 1.00 86.62 92 THR A N 1
ATOM 768 C CA . THR A 1 92 ? -4.435 13.864 5.266 1.00 86.62 92 THR A CA 1
ATOM 769 C C . THR A 1 92 ? -3.661 14.987 5.967 1.00 86.62 92 THR A C 1
ATOM 771 O O . THR A 1 92 ? -3.848 16.165 5.666 1.00 86.62 92 THR A O 1
ATOM 774 N N . ALA A 1 93 ? -2.797 14.635 6.917 1.00 84.44 93 ALA A N 1
ATOM 775 C CA . ALA A 1 93 ? -1.912 15.580 7.599 1.00 84.44 93 ALA A CA 1
ATOM 776 C C . ALA A 1 93 ? -0.437 15.339 7.218 1.00 84.44 93 ALA A C 1
ATOM 778 O O . ALA A 1 93 ? -0.059 14.191 6.958 1.00 84.44 93 ALA A O 1
ATOM 779 N N . PRO A 1 94 ? 0.419 16.381 7.199 1.00 81.38 94 PRO A N 1
ATOM 780 C CA . PRO A 1 94 ? 1.858 16.205 7.021 1.00 81.38 94 PRO A CA 1
ATOM 781 C C . PRO A 1 94 ? 2.438 15.238 8.063 1.00 81.38 94 PRO A C 1
ATOM 783 O O . PRO A 1 94 ? 2.059 15.281 9.230 1.00 81.38 94 PRO A O 1
ATOM 786 N N . GLY A 1 95 ? 3.348 14.359 7.640 1.00 80.25 95 GLY A N 1
ATOM 787 C CA . GLY A 1 95 ? 3.998 13.381 8.521 1.00 80.25 95 GLY A CA 1
ATOM 788 C C . GLY A 1 95 ? 3.169 12.135 8.849 1.00 80.25 95 GLY A C 1
ATOM 789 O O . GLY A 1 95 ? 3.711 11.207 9.439 1.00 80.25 95 GLY A O 1
ATOM 790 N N . ARG A 1 96 ? 1.891 12.063 8.442 1.00 87.12 96 ARG A N 1
ATOM 791 C CA . ARG A 1 96 ? 1.122 10.815 8.526 1.00 87.12 96 ARG A CA 1
ATOM 792 C C . ARG A 1 96 ? 1.450 9.915 7.350 1.00 87.12 96 ARG A C 1
ATOM 794 O O . ARG A 1 96 ? 1.322 10.312 6.191 1.00 87.12 96 ARG A O 1
ATOM 801 N N . GLU A 1 97 ? 1.806 8.680 7.661 1.00 90.62 97 GLU A N 1
ATOM 802 C CA . GLU A 1 97 ? 2.081 7.649 6.667 1.00 90.62 97 GLU A CA 1
ATOM 803 C C 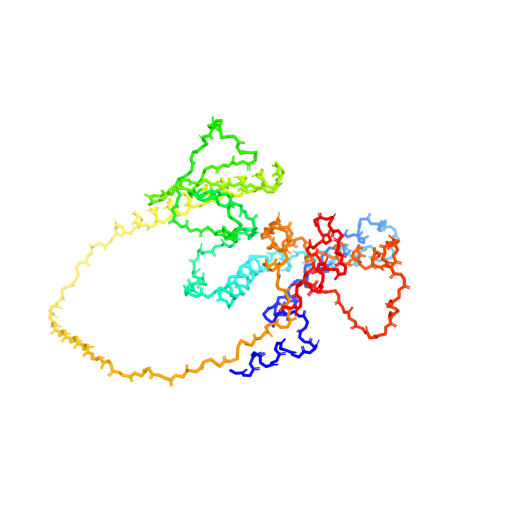. GLU A 1 97 ? 1.212 6.428 6.931 1.00 90.62 97 GLU A C 1
ATOM 805 O O . GLU A 1 97 ? 1.108 5.953 8.063 1.00 90.62 97 GLU A O 1
ATOM 810 N N . PHE A 1 98 ? 0.555 5.940 5.885 1.00 92.75 98 PHE A N 1
ATOM 811 C CA . PHE A 1 98 ? -0.200 4.703 5.929 1.00 92.75 98 PHE A CA 1
ATOM 812 C C . PHE A 1 98 ? 0.742 3.504 5.939 1.00 92.75 98 PHE A C 1
ATOM 814 O O . PHE A 1 98 ? 1.645 3.413 5.110 1.00 92.75 98 PHE A O 1
ATOM 821 N N . ILE A 1 99 ? 0.493 2.558 6.846 1.00 92.38 99 ILE A N 1
ATOM 822 C CA . ILE A 1 99 ? 1.275 1.323 6.940 1.00 92.38 99 ILE A CA 1
ATOM 823 C C . ILE A 1 99 ? 0.424 0.126 6.545 1.00 92.38 99 ILE A C 1
ATOM 825 O O . ILE A 1 99 ? 0.816 -0.626 5.655 1.00 92.38 99 ILE A O 1
ATOM 829 N N . ARG A 1 100 ? -0.734 -0.064 7.190 1.00 93.56 100 ARG A N 1
ATOM 830 C CA . ARG A 1 100 ? -1.577 -1.249 6.989 1.00 93.56 100 ARG A CA 1
ATOM 831 C C . ARG A 1 100 ? -3.038 -0.971 7.297 1.00 93.56 100 ARG A C 1
ATOM 833 O O . ARG A 1 100 ? -3.362 -0.329 8.287 1.00 93.56 100 ARG A O 1
ATOM 840 N N . GLU A 1 101 ? -3.934 -1.527 6.496 1.00 92.31 101 GLU A N 1
ATOM 841 C CA . GLU A 1 101 ? -5.353 -1.664 6.824 1.00 92.31 101 GLU A CA 1
ATOM 842 C C . GLU A 1 101 ? -5.696 -3.136 6.950 1.00 92.31 101 GLU A C 1
ATOM 844 O O . GLU A 1 101 ? -5.087 -3.980 6.299 1.00 92.31 101 GLU A O 1
ATOM 849 N N . GLY A 1 102 ? -6.684 -3.479 7.758 1.00 91.25 102 GLY A N 1
ATOM 850 C CA . GLY A 1 102 ? -7.149 -4.851 7.779 1.00 91.25 102 GLY A CA 1
ATOM 851 C C . GLY A 1 102 ? -8.133 -5.156 8.874 1.00 91.25 102 GLY A C 1
ATOM 852 O O . GLY A 1 102 ? -8.432 -4.334 9.736 1.00 91.25 102 GLY A O 1
ATOM 853 N N . CYS A 1 103 ? -8.628 -6.378 8.819 1.00 92.75 103 CYS A N 1
ATOM 854 C CA . CYS A 1 103 ? -9.610 -6.871 9.752 1.00 92.75 103 CYS A CA 1
ATOM 855 C C . CYS A 1 103 ? -8.944 -7.674 10.878 1.00 92.75 103 CYS A C 1
ATOM 857 O O . CYS A 1 103 ? -8.195 -8.617 10.616 1.00 92.75 103 CYS A O 1
ATOM 859 N N . LEU A 1 104 ? -9.251 -7.316 12.127 1.00 93.19 104 LEU A N 1
ATOM 860 C CA . LEU A 1 104 ? -8.878 -8.061 13.331 1.00 93.19 104 LEU A CA 1
ATOM 861 C C . LEU A 1 104 ? -10.098 -8.222 14.246 1.00 93.19 104 LEU A C 1
ATOM 863 O O . LEU A 1 104 ? -11.091 -7.496 14.144 1.00 93.19 104 LEU A O 1
ATOM 867 N N . TYR A 1 105 ? -10.012 -9.149 15.192 1.00 94.62 105 TYR A N 1
ATOM 868 C CA . TYR A 1 105 ? -11.044 -9.369 16.197 1.00 94.62 105 TYR A CA 1
ATOM 869 C C . TYR A 1 105 ? -10.674 -8.681 17.502 1.00 94.62 105 TYR A C 1
ATOM 871 O O . TYR A 1 105 ? -9.782 -9.125 18.217 1.00 94.62 105 TYR A O 1
ATOM 879 N N . LYS A 1 106 ? -11.386 -7.615 17.857 1.00 93.00 106 LYS A N 1
ATOM 880 C CA . LYS A 1 106 ? -11.235 -6.965 19.158 1.00 93.00 106 LYS A CA 1
ATOM 881 C C . LYS A 1 106 ? -11.887 -7.818 20.242 1.00 93.00 106 LYS A C 1
ATOM 883 O O . LYS A 1 106 ? -13.077 -8.127 20.150 1.00 93.00 106 LYS A O 1
ATOM 888 N N . LEU A 1 107 ? -11.145 -8.136 21.297 1.00 90.56 107 LEU A N 1
ATOM 889 C CA . LEU A 1 107 ? -11.706 -8.765 22.485 1.00 90.56 107 LEU A CA 1
ATOM 890 C C . LEU A 1 107 ? -12.544 -7.746 23.265 1.00 90.56 107 LEU A C 1
ATOM 892 O O . LEU A 1 107 ? -12.103 -6.641 23.585 1.00 90.56 107 LEU A O 1
ATOM 896 N N . THR A 1 108 ? -13.786 -8.115 23.558 1.00 90.75 108 THR A N 1
ATOM 897 C CA . THR A 1 108 ? -14.731 -7.309 24.336 1.00 90.75 108 THR A CA 1
ATOM 898 C C . THR A 1 108 ? -15.317 -8.141 25.472 1.00 90.75 108 THR A C 1
ATOM 900 O O . THR A 1 108 ? -15.195 -9.364 25.483 1.00 90.75 108 THR A O 1
ATOM 903 N N . LYS A 1 109 ? -16.061 -7.502 26.385 1.00 89.88 109 LYS A N 1
ATOM 904 C CA . LYS A 1 109 ? -16.840 -8.215 27.416 1.00 89.88 109 LYS A CA 1
ATOM 905 C C . LYS A 1 109 ? -17.845 -9.223 26.831 1.00 89.88 109 LYS A C 1
ATOM 907 O O . LYS A 1 109 ? -18.263 -10.131 27.532 1.00 89.88 109 LYS A O 1
ATOM 912 N N . LYS A 1 110 ? -18.245 -9.052 25.562 1.00 92.25 110 LYS A N 1
ATOM 913 C CA . LYS A 1 110 ? -19.179 -9.931 24.838 1.00 92.25 110 LYS A CA 1
ATOM 914 C C . LYS A 1 110 ? -18.466 -10.999 23.990 1.00 92.25 110 LYS A C 1
ATOM 916 O O . LYS A 1 110 ? -19.125 -11.672 23.209 1.00 92.25 110 LYS A O 1
ATOM 921 N N . GLY A 1 111 ? -17.141 -11.121 24.097 1.00 90.31 111 GLY A N 1
ATOM 922 C CA . GLY A 1 111 ? -16.315 -11.982 23.248 1.00 90.31 111 GLY A CA 1
ATOM 923 C C . GLY A 1 111 ? -15.629 -11.225 22.108 1.00 90.31 111 GLY A C 1
ATOM 924 O O . GLY A 1 111 ? -15.482 -9.998 22.154 1.00 90.31 111 GLY A O 1
ATOM 925 N N . LEU A 1 112 ? -15.180 -11.970 21.097 1.00 91.00 112 LEU A N 1
ATOM 926 C CA . LEU A 1 112 ? -14.456 -11.445 19.940 1.00 91.00 112 LEU A CA 1
ATOM 927 C C . LEU A 1 112 ? -15.397 -10.736 18.965 1.00 91.00 112 LEU A C 1
ATOM 929 O O . LEU A 1 112 ? -16.406 -11.293 18.538 1.00 91.00 112 LEU A O 1
ATOM 933 N N . GLN A 1 113 ? -15.053 -9.505 18.593 1.00 94.44 113 GLN A N 1
ATOM 934 C CA . GLN A 1 113 ? -15.815 -8.708 17.638 1.00 94.44 113 GLN A CA 1
ATOM 935 C C . GLN A 1 113 ? -14.933 -8.240 16.489 1.00 94.44 113 GLN A C 1
ATOM 937 O O . GLN A 1 113 ? -13.937 -7.550 16.698 1.00 94.44 113 GLN A O 1
ATOM 942 N N . GLN A 1 114 ? -15.344 -8.574 15.270 1.00 93.31 114 GLN A N 1
ATOM 943 C CA . GLN A 1 114 ? -14.669 -8.167 14.046 1.00 93.31 114 GLN A CA 1
ATOM 944 C C . GLN A 1 114 ? -14.678 -6.639 13.894 1.00 93.31 114 GLN A C 1
ATOM 946 O O . GLN A 1 114 ? -15.731 -6.003 14.027 1.00 93.31 114 GLN A O 1
ATOM 951 N N . ARG A 1 115 ? -13.513 -6.034 13.657 1.00 93.56 115 ARG A N 1
ATOM 952 C CA . ARG A 1 115 ? -13.336 -4.589 13.466 1.00 93.56 115 ARG A CA 1
ATOM 953 C C . ARG A 1 115 ? -12.269 -4.320 12.406 1.00 93.56 115 ARG A C 1
ATOM 955 O O . ARG A 1 115 ? -11.291 -5.057 12.310 1.00 93.56 115 ARG A O 1
ATOM 962 N N . MET A 1 116 ? -12.461 -3.248 11.638 1.00 91.81 116 MET A N 1
ATOM 963 C CA . MET A 1 116 ? -11.401 -2.705 10.792 1.00 91.81 116 MET A CA 1
ATOM 964 C C . MET A 1 116 ? -10.401 -1.935 11.648 1.00 91.81 116 MET A C 1
ATOM 966 O O . MET A 1 116 ? -10.786 -1.163 12.527 1.00 91.81 116 MET A O 1
ATOM 970 N N . PHE A 1 117 ? -9.126 -2.151 11.357 1.00 92.50 117 PHE A N 1
ATOM 971 C CA . PHE A 1 117 ? -7.993 -1.451 11.934 1.00 92.50 117 PHE A CA 1
ATOM 972 C C . PHE A 1 117 ? -7.201 -0.782 10.816 1.00 92.50 117 PHE A C 1
ATOM 974 O O . PHE A 1 117 ? -7.024 -1.347 9.736 1.00 92.50 117 PHE A O 1
ATOM 981 N N . PHE A 1 118 ? -6.714 0.419 11.108 1.00 91.50 118 PHE A N 1
ATOM 982 C CA . PHE A 1 118 ? -5.885 1.221 10.220 1.00 91.50 118 PHE A CA 1
ATOM 983 C C . PHE A 1 118 ? -4.652 1.640 11.012 1.00 91.50 118 PHE A C 1
ATOM 985 O O . PHE A 1 118 ? -4.764 2.371 11.996 1.00 91.50 118 PHE A O 1
ATOM 992 N N . LEU A 1 119 ? -3.494 1.122 10.619 1.00 90.00 119 LEU A N 1
ATOM 993 C CA . LEU A 1 119 ? -2.202 1.466 11.184 1.00 90.00 119 LEU A CA 1
ATOM 994 C C . LEU A 1 119 ? -1.579 2.589 10.362 1.00 90.00 119 LEU A C 1
ATOM 996 O O . LEU A 1 119 ? -1.347 2.454 9.156 1.00 90.00 119 LEU A O 1
ATOM 1000 N N . LEU A 1 120 ? -1.305 3.685 11.052 1.00 87.06 120 LEU A N 1
ATOM 1001 C CA . LEU A 1 120 ? -0.680 4.888 10.532 1.00 87.06 120 LEU A CA 1
ATOM 1002 C C . LEU A 1 120 ? 0.506 5.222 11.436 1.00 87.06 120 LEU A C 1
ATOM 1004 O O . LEU A 1 120 ? 0.439 4.974 12.641 1.00 87.06 120 LEU A O 1
ATOM 1008 N N . ILE A 1 121 ? 1.546 5.846 10.892 1.00 81.69 121 ILE A N 1
ATOM 1009 C CA . ILE A 1 121 ? 2.540 6.530 11.722 1.00 81.69 121 ILE A CA 1
ATOM 1010 C C . ILE A 1 121 ? 1.851 7.774 12.294 1.00 81.69 121 ILE A C 1
ATOM 1012 O O . ILE A 1 121 ? 1.663 8.774 11.602 1.00 81.69 121 ILE A O 1
ATOM 1016 N N . VAL A 1 122 ? 1.405 7.681 13.546 1.00 64.31 122 VAL A N 1
ATOM 1017 C CA . VAL A 1 122 ? 0.956 8.816 14.358 1.00 64.31 122 VAL A CA 1
ATOM 1018 C C . VAL A 1 122 ? 1.892 8.875 15.557 1.00 64.31 122 VAL A C 1
ATOM 1020 O O . VAL A 1 122 ? 2.232 7.835 16.120 1.00 64.31 122 VAL A O 1
ATOM 1023 N N . LEU A 1 123 ? 2.348 10.080 15.898 1.00 48.00 123 LEU A N 1
ATOM 1024 C CA . LEU A 1 123 ? 3.151 10.361 17.086 1.00 48.00 123 LEU A CA 1
ATOM 1025 C C . LEU A 1 123 ? 2.353 9.944 18.329 1.00 48.00 123 LEU A C 1
ATOM 1027 O O . LEU A 1 123 ? 1.514 10.705 18.787 1.00 48.00 123 LEU A O 1
ATOM 1031 N N . ASP A 1 124 ? 2.499 8.687 18.742 1.00 42.78 124 ASP A N 1
ATOM 1032 C CA . ASP A 1 124 ? 2.479 8.199 20.125 1.00 42.78 124 ASP A CA 1
ATOM 1033 C C . ASP A 1 124 ? 2.398 6.666 20.139 1.00 42.78 124 ASP A C 1
ATOM 1035 O O . ASP A 1 124 ? 1.340 6.084 19.873 1.00 42.78 124 ASP A O 1
ATOM 1039 N N . PRO A 1 125 ? 3.490 5.985 20.521 1.00 49.19 125 PRO A N 1
ATOM 1040 C CA . PRO A 1 125 ? 3.418 4.597 20.943 1.00 49.19 125 PRO A CA 1
ATOM 1041 C C . PRO A 1 125 ? 3.876 4.403 22.393 1.00 49.19 125 PRO A C 1
ATOM 1043 O O . PRO A 1 125 ? 4.844 5.018 22.845 1.00 49.19 125 PRO A O 1
ATOM 1046 N N . PRO A 1 126 ? 3.266 3.438 23.098 1.00 48.59 126 PRO A N 1
ATOM 1047 C CA . PRO A 1 126 ? 4.085 2.268 23.416 1.00 48.59 126 PRO A CA 1
ATOM 1048 C C . PRO A 1 126 ? 3.312 0.949 23.303 1.00 48.59 126 PRO A C 1
ATOM 1050 O O . PRO A 1 126 ? 2.176 0.858 23.750 1.00 48.59 126 PRO A O 1
ATOM 1053 N N . VAL A 1 127 ? 3.960 -0.101 22.790 1.00 54.94 127 VAL A N 1
ATOM 1054 C CA . VAL A 1 127 ? 3.521 -1.494 22.969 1.00 54.94 127 VAL A CA 1
ATOM 1055 C C . VAL A 1 127 ? 4.709 -2.302 23.476 1.00 54.94 127 VAL A C 1
ATOM 1057 O O . VAL A 1 127 ? 5.780 -2.253 22.875 1.00 54.94 127 VAL A O 1
ATOM 1060 N N . GLU A 1 128 ? 4.497 -3.029 24.573 1.00 54.00 128 GLU A N 1
ATOM 1061 C CA . GLU A 1 128 ? 5.333 -4.152 24.992 1.00 54.00 128 GLU A CA 1
ATOM 1062 C C . GLU A 1 128 ? 4.570 -5.460 24.792 1.00 54.00 128 GLU A C 1
ATOM 1064 O O . GLU A 1 128 ? 3.340 -5.523 24.907 1.00 54.00 128 GLU A O 1
ATOM 1069 N N . GLU A 1 129 ? 5.330 -6.501 24.475 1.00 50.38 129 GLU A N 1
ATOM 1070 C CA . GLU A 1 129 ? 4.851 -7.866 24.364 1.00 50.38 129 GLU A CA 1
ATOM 1071 C C . GLU A 1 129 ? 4.307 -8.345 25.712 1.00 50.38 129 GLU A C 1
ATOM 1073 O O . GLU A 1 129 ? 4.966 -8.275 26.745 1.00 50.38 129 GLU A O 1
ATOM 1078 N N . SER A 1 130 ? 3.093 -8.881 25.694 1.00 47.19 130 SER A N 1
ATOM 1079 C CA . SER A 1 130 ? 2.598 -9.714 26.780 1.00 47.19 130 SER A CA 1
ATOM 1080 C C . SER A 1 130 ? 2.299 -11.081 26.191 1.00 47.19 130 SER A C 1
ATOM 1082 O O . SER A 1 130 ? 1.254 -11.290 25.572 1.00 47.19 130 SER A O 1
ATOM 1084 N N . GLU A 1 131 ? 3.221 -12.018 26.414 1.00 45.22 131 GLU A N 1
ATOM 1085 C CA . GLU A 1 131 ? 2.951 -13.457 26.400 1.00 45.22 131 GLU A CA 1
ATOM 1086 C C . GLU A 1 131 ? 2.075 -13.820 27.611 1.00 45.22 131 GLU A C 1
ATOM 1088 O O . GLU A 1 131 ? 2.453 -14.605 28.473 1.00 45.22 131 GLU A O 1
ATOM 1093 N N . ASN A 1 132 ? 0.892 -13.217 27.735 1.00 49.94 132 ASN A N 1
ATOM 1094 C CA . ASN A 1 132 ? -0.111 -13.795 28.615 1.00 49.94 132 ASN A CA 1
ATOM 1095 C C . ASN A 1 132 ? -0.788 -14.930 27.850 1.00 49.94 132 ASN A C 1
ATOM 1097 O O . ASN A 1 132 ? -1.185 -14.748 26.697 1.00 49.94 132 ASN A O 1
ATOM 1101 N N . GLU A 1 133 ? -0.939 -16.084 28.504 1.00 49.84 133 GLU A N 1
ATOM 1102 C CA . GLU A 1 133 ? -1.777 -17.200 28.058 1.00 49.84 133 GLU A CA 1
ATOM 1103 C C . GLU A 1 133 ? -3.244 -16.750 27.984 1.00 49.84 133 GLU A C 1
ATOM 1105 O O . GLU A 1 133 ? -4.092 -17.072 28.816 1.00 49.84 133 GLU A O 1
ATOM 1110 N N . TRP A 1 134 ? -3.579 -15.952 26.980 1.00 59.94 134 TRP A N 1
ATOM 1111 C CA . TRP A 1 134 ? -4.957 -15.785 26.584 1.00 59.94 134 TRP A CA 1
ATOM 1112 C C . TRP A 1 134 ? -5.400 -17.115 25.984 1.00 59.94 134 TRP A C 1
ATOM 1114 O O . TRP A 1 134 ? -4.758 -17.655 25.086 1.00 59.94 134 TRP A O 1
ATOM 1124 N N . ALA A 1 135 ? -6.556 -17.618 26.407 1.00 63.47 135 ALA A N 1
ATOM 1125 C CA . ALA A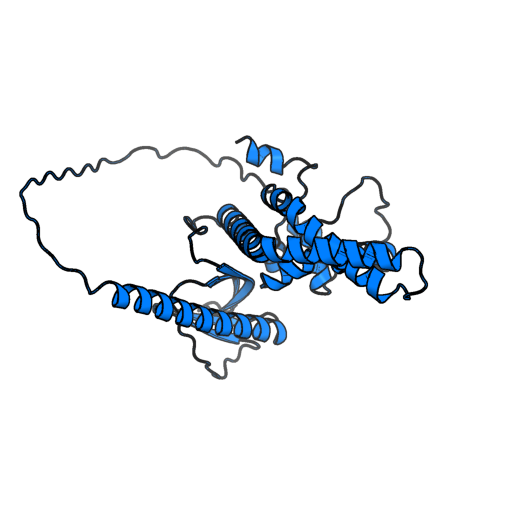 1 135 ? -7.172 -18.798 25.796 1.00 63.47 135 ALA A CA 1
ATOM 1126 C C . ALA A 1 135 ? -7.545 -18.593 24.305 1.00 63.47 135 ALA A C 1
ATOM 1128 O O . ALA A 1 135 ? -8.088 -19.493 23.666 1.00 63.47 135 ALA A O 1
ATOM 1129 N N . VAL A 1 136 ? -7.303 -17.397 23.756 1.00 70.12 136 VAL A N 1
ATOM 1130 C CA . VAL A 1 136 ? -7.637 -17.006 22.391 1.00 70.12 136 VAL A CA 1
ATOM 1131 C C . VAL A 1 136 ? -6.407 -17.191 21.497 1.00 70.12 136 VAL A C 1
ATOM 1133 O O . VAL A 1 136 ? -5.386 -16.549 21.728 1.00 70.12 136 VAL A O 1
ATOM 1136 N N . PRO A 1 137 ? -6.476 -18.026 20.449 1.00 81.38 137 PRO A N 1
ATOM 1137 C CA . PRO A 1 137 ? -5.351 -18.207 19.543 1.00 81.38 137 PRO A CA 1
ATOM 1138 C C . PRO A 1 137 ? -5.054 -16.920 18.763 1.00 81.38 137 PRO A C 1
ATOM 1140 O O . PRO A 1 137 ? -5.959 -16.180 18.380 1.00 81.38 137 PRO A O 1
ATOM 1143 N N . HIS A 1 138 ? -3.770 -16.696 18.472 1.00 88.50 138 HIS A N 1
ATOM 1144 C CA . HIS A 1 138 ? -3.288 -15.611 17.605 1.00 88.50 138 HIS A CA 1
ATOM 1145 C C . HIS A 1 138 ? -3.642 -14.197 18.093 1.00 88.50 138 HIS A C 1
ATOM 1147 O O . HIS A 1 138 ? -3.854 -13.290 17.280 1.00 88.50 138 HIS A O 1
ATOM 1153 N N . CYS A 1 139 ? -3.735 -14.010 19.410 1.00 87.88 139 CYS A N 1
ATOM 1154 C CA . CYS A 1 139 ? -3.988 -12.710 20.003 1.00 87.88 139 CYS A CA 1
ATOM 1155 C C . CYS A 1 139 ? -2.719 -11.997 20.459 1.00 87.88 139 CYS A C 1
ATOM 1157 O O . CYS A 1 139 ? -1.738 -12.622 20.852 1.00 87.88 139 CYS A O 1
ATOM 1159 N N . PHE A 1 140 ? -2.791 -10.675 20.457 1.00 87.88 140 PHE A N 1
ATOM 1160 C CA . PHE A 1 140 ? -1.775 -9.784 20.986 1.00 87.88 140 PHE A CA 1
ATOM 1161 C C . PHE A 1 140 ? -2.448 -8.561 21.612 1.00 87.88 140 PHE A C 1
ATOM 1163 O O . PHE A 1 140 ? -3.609 -8.239 21.325 1.00 87.88 140 PHE A O 1
ATOM 1170 N N . THR A 1 141 ? -1.722 -7.884 22.494 1.00 85.31 141 THR A N 1
ATOM 1171 C CA . THR A 1 141 ? -2.218 -6.701 23.197 1.00 85.31 141 THR A CA 1
ATOM 1172 C C . THR A 1 141 ? -1.561 -5.460 22.619 1.00 85.31 141 THR A C 1
ATOM 1174 O O . THR A 1 141 ? -0.343 -5.387 22.517 1.00 85.31 141 THR A O 1
ATOM 1177 N N . ILE A 1 142 ? -2.372 -4.473 22.253 1.00 86.00 142 ILE A N 1
ATOM 1178 C CA . ILE A 1 142 ? -1.909 -3.146 21.858 1.00 86.00 142 ILE A CA 1
ATOM 1179 C C . ILE A 1 142 ? -2.122 -2.234 23.059 1.00 86.00 142 ILE A C 1
ATOM 1181 O O . ILE A 1 142 ? -3.259 -1.965 23.466 1.00 86.00 142 ILE A O 1
ATOM 1185 N N . TYR A 1 143 ? -1.018 -1.768 23.618 1.00 79.00 143 TYR A N 1
ATOM 1186 C CA . TYR A 1 143 ? -1.005 -0.697 24.595 1.00 79.00 143 TYR A CA 1
ATOM 1187 C C . TYR A 1 143 ? -0.935 0.645 23.850 1.00 79.00 143 TYR A C 1
ATOM 1189 O O . TYR A 1 143 ? -0.417 0.761 22.745 1.00 79.00 143 TYR A O 1
ATOM 1197 N N . SER A 1 144 ? -1.557 1.663 24.416 1.00 76.25 144 SER A N 1
ATOM 1198 C CA . SER A 1 144 ? -1.434 3.055 23.994 1.00 76.25 144 SER A CA 1
ATOM 1199 C C . SER A 1 144 ? -1.461 3.900 25.258 1.00 76.25 144 SER A C 1
ATOM 1201 O O . SER A 1 144 ? -1.932 3.426 26.295 1.00 76.25 144 SER A O 1
ATOM 1203 N N . ALA A 1 145 ? -1.021 5.157 25.184 1.00 74.56 145 ALA A N 1
ATOM 1204 C CA . ALA A 1 145 ? -0.974 6.039 26.353 1.00 74.56 145 ALA A CA 1
ATOM 1205 C C . ALA A 1 145 ? -2.322 6.143 27.100 1.00 74.56 145 ALA A C 1
ATOM 1207 O O . ALA A 1 145 ? -2.353 6.351 28.308 1.00 74.56 145 ALA A O 1
ATOM 1208 N N . GLN A 1 146 ? -3.443 5.976 26.389 1.00 77.56 146 GLN A N 1
ATOM 1209 C CA . GLN A 1 146 ? -4.787 6.176 26.937 1.00 77.56 146 GLN A CA 1
ATOM 1210 C C . GLN A 1 146 ? -5.628 4.895 27.015 1.00 77.56 146 GLN A C 1
ATOM 1212 O O . GLN A 1 146 ? -6.673 4.888 27.668 1.00 77.56 146 GLN A O 1
ATOM 1217 N N . LYS A 1 147 ? -5.255 3.828 26.297 1.00 82.75 147 LYS A N 1
ATOM 1218 C CA . LYS A 1 147 ? -6.092 2.628 26.129 1.00 82.75 147 LYS A CA 1
ATOM 1219 C C . LYS A 1 147 ? -5.249 1.375 25.937 1.00 82.75 147 LYS A C 1
ATOM 1221 O O . LYS A 1 147 ? -4.288 1.384 25.178 1.00 82.75 147 LYS A O 1
ATOM 1226 N N . THR A 1 148 ? -5.720 0.270 26.496 1.00 85.44 148 THR A N 1
ATOM 1227 C CA . THR A 1 148 ? -5.213 -1.071 26.191 1.00 85.44 148 THR A CA 1
ATOM 1228 C C . THR A 1 148 ? -6.306 -1.858 25.490 1.00 85.44 148 THR A C 1
ATOM 1230 O O . THR A 1 148 ? -7.445 -1.912 25.966 1.00 85.44 148 THR A O 1
ATOM 1233 N N . ILE A 1 149 ? -5.982 -2.459 24.350 1.00 88.81 149 ILE A N 1
ATOM 1234 C CA . ILE A 1 149 ? -6.899 -3.327 23.612 1.00 88.81 149 ILE A CA 1
ATOM 1235 C C . ILE A 1 149 ? -6.234 -4.671 23.337 1.00 88.81 149 ILE A C 1
ATOM 1237 O O . ILE A 1 149 ? -5.073 -4.730 22.957 1.00 88.81 149 ILE A O 1
ATOM 1241 N N . VAL A 1 150 ? -6.991 -5.753 23.500 1.00 89.50 150 VAL A N 1
ATOM 1242 C CA . VAL A 1 150 ? -6.568 -7.092 23.078 1.00 89.50 150 VAL A CA 1
ATOM 1243 C C . VAL A 1 150 ? -7.240 -7.390 21.747 1.00 89.50 150 VAL A C 1
ATOM 1245 O O . VAL A 1 150 ? -8.452 -7.187 21.593 1.00 89.50 150 VAL A O 1
ATOM 1248 N N . VAL A 1 151 ? -6.454 -7.838 20.777 1.00 91.94 151 VAL A N 1
ATOM 1249 C CA . VAL A 1 151 ? -6.911 -8.151 19.424 1.00 91.94 151 VAL A CA 1
ATOM 1250 C C . VAL A 1 151 ? -6.437 -9.540 19.021 1.00 91.94 151 VAL A C 1
ATOM 1252 O O . VAL A 1 151 ? -5.375 -9.977 19.442 1.00 91.94 151 VAL A O 1
ATOM 1255 N N . ALA A 1 152 ? -7.223 -10.239 18.209 1.00 92.00 152 ALA A N 1
ATOM 1256 C CA . ALA A 1 152 ? -6.869 -11.527 17.629 1.00 92.00 152 ALA A CA 1
ATOM 1257 C C . ALA A 1 152 ? -6.857 -11.443 16.103 1.00 92.00 152 ALA A C 1
ATOM 1259 O O . ALA A 1 152 ? -7.772 -10.882 15.491 1.00 92.00 152 ALA A O 1
ATOM 1260 N N . ALA A 1 153 ? -5.811 -11.991 15.493 1.00 92.62 153 ALA A N 1
ATOM 1261 C CA . ALA A 1 153 ? -5.703 -12.116 14.047 1.00 92.62 153 ALA A CA 1
ATOM 1262 C C . ALA A 1 153 ? -6.381 -13.399 13.551 1.00 92.62 153 ALA A C 1
ATOM 1264 O O . ALA A 1 153 ? -6.579 -14.352 14.301 1.00 92.62 153 ALA A O 1
ATOM 1265 N N . SER A 1 154 ? -6.707 -13.445 12.258 1.00 90.50 154 SER A N 1
ATOM 1266 C CA . SER A 1 154 ? -7.311 -14.631 11.638 1.00 90.50 154 SER A CA 1
ATOM 1267 C C . SER A 1 154 ? -6.360 -15.828 11.563 1.00 90.50 154 SER A C 1
ATOM 1269 O O . SER A 1 154 ? -6.807 -16.971 11.553 1.00 90.50 154 SER A O 1
ATOM 1271 N N . THR A 1 155 ? -5.049 -15.580 11.509 1.00 89.88 155 THR A N 1
ATOM 1272 C CA . THR A 1 155 ? -4.003 -16.610 11.456 1.00 89.88 155 THR A CA 1
ATOM 1273 C C . THR A 1 155 ? -2.747 -16.139 12.186 1.00 89.88 155 THR A C 1
ATOM 1275 O O . THR A 1 155 ? -2.522 -14.936 12.338 1.00 89.88 155 THR A O 1
ATOM 1278 N N . ARG A 1 156 ? -1.864 -17.076 12.560 1.00 88.38 156 ARG A N 1
ATOM 1279 C CA . ARG A 1 156 ? -0.528 -16.752 13.095 1.00 88.38 156 ARG A CA 1
ATOM 1280 C C . ARG A 1 156 ? 0.296 -15.881 12.139 1.00 88.38 156 ARG A C 1
ATOM 1282 O O . ARG A 1 156 ? 1.044 -15.025 12.594 1.00 88.38 156 ARG A O 1
ATOM 1289 N N . LEU A 1 157 ? 0.152 -16.084 10.827 1.00 89.12 157 LEU A N 1
ATOM 1290 C CA . LEU A 1 157 ? 0.850 -15.279 9.825 1.00 89.12 157 LEU A CA 1
ATOM 1291 C C . LEU A 1 157 ? 0.333 -13.835 9.806 1.00 89.12 157 LEU A C 1
ATOM 1293 O O . LEU A 1 157 ? 1.133 -12.908 9.778 1.00 89.12 157 LEU A O 1
ATOM 1297 N N . GLU A 1 158 ? -0.988 -13.634 9.848 1.00 90.81 158 GLU A N 1
ATOM 1298 C CA . GLU A 1 158 ? -1.562 -12.286 9.954 1.00 90.81 158 GLU A CA 1
ATOM 1299 C C . GLU A 1 158 ? -1.146 -11.606 11.260 1.00 90.81 158 GLU A C 1
ATOM 1301 O O . GLU A 1 158 ? -0.780 -10.437 11.229 1.00 90.81 158 GLU A O 1
ATOM 1306 N N . MET A 1 159 ? -1.117 -12.340 12.376 1.00 91.06 159 MET A N 1
ATOM 1307 C CA . MET A 1 159 ? -0.584 -11.827 13.641 1.00 91.06 159 MET A CA 1
ATOM 1308 C C . MET A 1 159 ? 0.860 -11.337 13.476 1.00 91.06 159 MET A C 1
ATOM 1310 O O . MET A 1 159 ? 1.157 -10.204 13.836 1.00 91.06 159 MET A O 1
ATOM 1314 N N . GLY A 1 160 ? 1.729 -12.156 12.872 1.00 89.06 160 GLY A N 1
ATOM 1315 C CA . GLY A 1 160 ? 3.124 -11.794 12.603 1.00 89.06 160 GLY A CA 1
ATOM 1316 C C . GLY A 1 160 ? 3.255 -10.501 11.797 1.00 89.06 160 GLY A C 1
ATOM 1317 O O . GLY A 1 160 ? 3.956 -9.593 12.227 1.00 89.06 160 GLY A O 1
ATOM 1318 N N . LYS A 1 161 ? 2.505 -10.375 10.694 1.00 91.25 161 LYS A N 1
ATOM 1319 C CA . LYS A 1 161 ? 2.503 -9.165 9.851 1.00 91.25 161 LYS A CA 1
ATOM 1320 C C . LYS A 1 161 ? 2.080 -7.906 10.608 1.00 91.25 161 LYS A C 1
ATOM 1322 O O . LYS A 1 161 ? 2.652 -6.843 10.401 1.00 91.25 161 LYS A O 1
ATOM 1327 N N . TRP A 1 162 ? 1.042 -8.006 11.441 1.00 92.31 162 TRP A N 1
ATOM 1328 C CA . TRP A 1 162 ? 0.566 -6.870 12.230 1.00 92.31 162 TRP A CA 1
ATOM 1329 C C . TRP A 1 162 ? 1.575 -6.459 13.299 1.00 92.31 162 TRP A C 1
ATOM 1331 O O . TRP A 1 162 ? 1.805 -5.268 13.467 1.00 92.31 162 TRP A O 1
ATOM 1341 N N . MET A 1 163 ? 2.180 -7.421 13.998 1.00 89.50 163 MET A N 1
ATOM 1342 C CA . MET A 1 163 ? 3.182 -7.137 15.030 1.00 89.50 163 MET A CA 1
ATOM 1343 C C . MET A 1 163 ? 4.454 -6.527 14.439 1.00 89.50 163 MET A C 1
ATOM 1345 O O . MET A 1 163 ? 4.960 -5.550 14.979 1.00 89.50 163 MET A O 1
ATOM 1349 N N . GLU A 1 164 ? 4.941 -7.059 13.316 1.00 91.44 164 GLU A N 1
ATOM 1350 C CA . GLU A 1 164 ? 6.112 -6.525 12.614 1.00 91.44 164 GLU A CA 1
ATOM 1351 C C . GLU A 1 164 ? 5.890 -5.065 12.198 1.00 91.44 164 GLU A C 1
ATOM 1353 O O . GLU A 1 164 ? 6.678 -4.189 12.554 1.00 91.44 164 GLU A O 1
ATOM 1358 N N . ASP A 1 165 ? 4.768 -4.778 11.535 1.00 91.62 165 ASP A N 1
ATOM 1359 C CA . ASP A 1 165 ? 4.436 -3.420 11.107 1.00 91.62 165 ASP A CA 1
ATOM 1360 C C . ASP A 1 165 ? 4.197 -2.468 12.282 1.00 91.62 165 ASP A C 1
ATOM 1362 O O . ASP A 1 165 ? 4.600 -1.309 12.211 1.00 91.62 165 ASP A O 1
ATOM 1366 N N . LEU A 1 166 ? 3.557 -2.935 13.362 1.00 88.50 166 LEU A N 1
ATOM 1367 C CA . LEU A 1 166 ? 3.383 -2.146 14.582 1.00 88.50 166 LEU A CA 1
ATOM 1368 C C . LEU A 1 166 ? 4.742 -1.782 15.179 1.00 88.50 166 LEU A C 1
ATOM 1370 O O . LEU A 1 166 ? 4.994 -0.606 15.419 1.00 88.50 166 LEU A O 1
ATOM 1374 N N . ASN A 1 167 ? 5.635 -2.753 15.358 1.00 87.50 167 ASN A N 1
ATOM 1375 C CA . ASN A 1 167 ? 6.963 -2.514 15.917 1.00 87.50 167 ASN A CA 1
ATOM 1376 C C . ASN A 1 167 ? 7.774 -1.544 15.047 1.00 87.50 167 ASN A C 1
ATOM 1378 O O . ASN A 1 167 ? 8.334 -0.578 15.567 1.00 87.50 167 ASN A O 1
ATOM 1382 N N . MET A 1 168 ? 7.751 -1.715 13.723 1.00 87.81 168 MET A N 1
ATOM 1383 C CA . MET A 1 168 ? 8.387 -0.767 12.803 1.00 87.81 168 MET A CA 1
ATOM 1384 C C . MET A 1 168 ? 7.774 0.637 12.904 1.00 87.81 168 MET A C 1
ATOM 1386 O O . MET A 1 168 ? 8.504 1.628 12.919 1.00 87.81 168 MET A O 1
ATOM 1390 N N . ALA A 1 169 ? 6.446 0.751 13.009 1.00 86.06 169 ALA A N 1
ATOM 1391 C CA . ALA A 1 169 ? 5.763 2.036 13.176 1.00 86.06 169 ALA A CA 1
ATOM 1392 C C . ALA A 1 169 ? 6.226 2.765 14.441 1.00 86.06 169 ALA A C 1
ATOM 1394 O O . ALA A 1 169 ? 6.488 3.968 14.409 1.00 86.06 169 ALA A O 1
ATOM 1395 N N . ILE A 1 170 ? 6.357 2.021 15.541 1.00 83.56 170 ILE A N 1
ATOM 1396 C CA . ILE A 1 170 ? 6.814 2.525 16.838 1.00 83.56 170 ILE A CA 1
ATOM 1397 C C . ILE A 1 170 ? 8.235 3.080 16.718 1.00 83.56 170 ILE A C 1
ATOM 1399 O O . ILE A 1 170 ? 8.511 4.192 17.172 1.00 83.56 170 ILE A O 1
ATOM 1403 N N . GLU A 1 171 ? 9.141 2.334 16.087 1.00 84.19 171 GLU A N 1
ATOM 1404 C CA . GLU A 1 171 ? 10.522 2.771 15.869 1.00 84.19 171 GLU A CA 1
ATOM 1405 C C . GLU A 1 171 ? 10.612 4.011 14.973 1.00 84.19 171 GLU A C 1
ATOM 1407 O O . GLU A 1 171 ? 11.404 4.919 15.239 1.00 84.19 171 GLU A O 1
ATOM 1412 N N . MET A 1 172 ? 9.798 4.075 13.917 1.00 83.38 172 MET A N 1
ATOM 1413 C CA . MET A 1 172 ? 9.747 5.233 13.023 1.00 83.38 172 MET A CA 1
ATOM 1414 C C . MET A 1 172 ? 9.201 6.477 13.730 1.00 83.38 172 MET A C 1
ATOM 1416 O O . MET A 1 172 ? 9.769 7.559 13.570 1.00 83.38 172 MET A O 1
ATOM 1420 N N . ALA A 1 173 ? 8.165 6.324 14.561 1.00 79.88 173 ALA A N 1
ATOM 1421 C CA . ALA A 1 173 ? 7.624 7.413 15.367 1.00 79.88 173 ALA A CA 1
ATOM 1422 C C . ALA A 1 173 ? 8.679 7.963 16.343 1.00 79.88 173 ALA A C 1
ATOM 1424 O O . ALA A 1 173 ? 8.903 9.173 16.367 1.00 79.88 173 ALA A O 1
ATOM 1425 N N . LYS A 1 174 ? 9.416 7.094 17.052 1.00 79.69 174 LYS A N 1
ATOM 1426 C CA . LYS A 1 174 ? 10.511 7.503 17.959 1.00 79.69 174 LYS A CA 1
ATOM 1427 C C . LYS A 1 174 ? 11.585 8.331 17.244 1.00 79.69 174 LYS A C 1
ATOM 1429 O O . LYS A 1 174 ? 11.9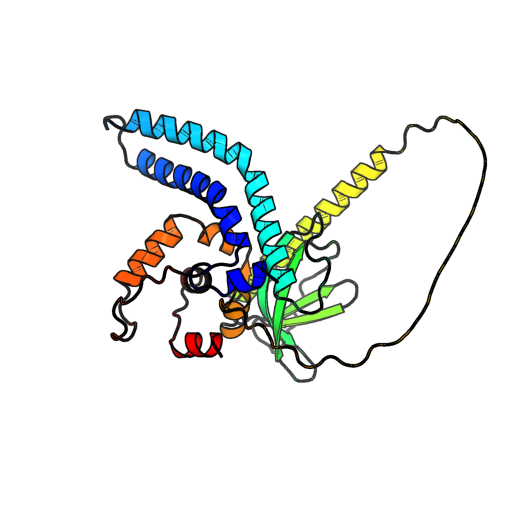27 9.422 17.693 1.00 79.69 174 LYS A O 1
ATOM 1434 N N . LYS A 1 175 ? 12.051 7.866 16.079 1.00 77.62 175 LYS A N 1
ATOM 1435 C CA . LYS A 1 175 ? 13.044 8.588 15.257 1.00 77.62 175 LYS A CA 1
ATOM 1436 C C . LYS A 1 175 ? 12.542 9.950 14.773 1.00 77.62 175 LYS A C 1
ATOM 1438 O O . LYS A 1 175 ? 13.348 10.847 14.528 1.00 77.62 175 LYS A O 1
ATOM 1443 N N . SER A 1 176 ? 11.234 10.100 14.560 1.00 68.94 176 SER A N 1
ATOM 1444 C CA . SER A 1 176 ? 10.650 11.371 14.126 1.00 68.94 176 SER A CA 1
ATOM 1445 C C . SER A 1 176 ? 10.618 12.410 15.252 1.00 68.94 176 SER A C 1
ATOM 1447 O O . SER A 1 176 ? 10.974 13.559 14.996 1.00 68.94 176 SER A O 1
ATOM 1449 N N . THR A 1 177 ? 10.321 11.991 16.488 1.00 66.56 177 THR A N 1
ATOM 1450 C CA . THR A 1 177 ? 10.369 12.844 17.688 1.00 66.56 177 THR A CA 1
ATOM 1451 C C . THR A 1 177 ? 11.791 13.326 17.983 1.00 66.56 177 THR A C 1
ATOM 1453 O O . THR A 1 177 ? 12.021 14.514 18.184 1.00 66.56 177 THR A O 1
ATOM 1456 N N . GLU A 1 178 ? 12.783 12.436 17.898 1.00 63.12 178 GLU A N 1
ATOM 1457 C CA . GLU A 1 178 ? 14.191 12.810 18.104 1.00 63.12 178 GLU A CA 1
ATOM 1458 C C . GLU A 1 178 ? 14.670 13.856 17.081 1.00 63.12 178 GLU A C 1
ATOM 1460 O O . GLU A 1 178 ? 15.419 14.772 17.415 1.00 63.12 178 GLU A O 1
ATOM 1465 N N . LYS A 1 179 ? 14.213 13.769 15.824 1.00 61.28 179 LYS A N 1
ATOM 1466 C CA . LYS A 1 179 ? 14.544 14.760 14.788 1.00 61.28 179 LYS A CA 1
ATOM 1467 C C . LYS A 1 179 ? 13.867 16.111 15.011 1.00 61.28 179 LYS A C 1
ATOM 1469 O O . LYS A 1 179 ? 14.477 17.124 14.673 1.00 61.28 179 LYS A O 1
ATOM 1474 N N . SER A 1 180 ? 12.639 16.153 15.533 1.00 58.28 180 SER A N 1
ATOM 1475 C CA . SER A 1 180 ? 11.985 17.425 15.870 1.00 58.28 180 SER A CA 1
ATOM 1476 C C . SER A 1 180 ? 12.646 18.107 17.065 1.00 58.28 180 SER A C 1
ATOM 1478 O O . SER A 1 180 ? 12.847 19.319 17.021 1.00 58.28 180 SER A O 1
ATOM 1480 N N . ASP A 1 181 ? 13.068 17.342 18.073 1.00 53.34 181 ASP A N 1
ATOM 1481 C CA . ASP A 1 181 ? 13.718 17.890 19.270 1.00 53.34 181 ASP A CA 1
ATOM 1482 C C . ASP A 1 181 ? 15.098 18.490 18.947 1.00 53.34 181 ASP A C 1
ATOM 1484 O O . ASP A 1 181 ? 15.432 19.581 19.408 1.00 53.34 181 ASP A O 1
ATOM 1488 N N . MET A 1 182 ? 15.860 17.859 18.046 1.00 51.50 182 MET A N 1
ATOM 1489 C CA . MET A 1 182 ? 17.153 18.376 17.565 1.00 51.50 182 MET A CA 1
ATOM 1490 C C . MET A 1 182 ? 17.029 19.668 16.736 1.00 51.50 182 MET A C 1
ATOM 1492 O O . MET A 1 182 ? 17.970 20.459 16.672 1.00 51.50 182 MET A O 1
ATOM 1496 N N . LEU A 1 183 ? 15.886 19.901 16.078 1.00 52.16 183 LEU A N 1
ATOM 1497 C CA . LEU A 1 183 ? 15.626 21.141 15.334 1.00 52.16 183 LEU A CA 1
ATOM 1498 C C . LEU A 1 183 ? 15.215 22.298 16.253 1.00 52.16 183 LEU A C 1
ATOM 1500 O O . LEU A 1 183 ? 15.483 23.454 15.923 1.00 52.16 183 LEU A O 1
ATOM 1504 N N . LEU A 1 184 ? 14.599 21.999 17.399 1.00 50.34 184 LEU A N 1
ATOM 1505 C CA . LEU A 1 184 ? 14.248 22.998 18.408 1.00 50.34 184 LEU A CA 1
ATOM 1506 C C . LEU A 1 184 ? 15.490 23.480 19.172 1.00 50.34 184 LEU A C 1
ATOM 1508 O O . LEU A 1 184 ? 15.630 24.685 19.393 1.00 50.34 184 LEU A O 1
ATOM 1512 N N . ASP A 1 185 ? 16.433 22.584 19.475 1.00 41.59 185 ASP A N 1
ATOM 1513 C CA . ASP A 1 185 ? 17.662 22.929 20.210 1.00 41.59 185 ASP A CA 1
ATOM 1514 C C . ASP A 1 185 ? 18.625 23.812 19.386 1.00 41.59 185 ASP A C 1
ATOM 1516 O O . ASP A 1 185 ? 19.326 24.677 19.910 1.00 41.59 185 ASP A O 1
ATOM 1520 N N . ASN A 1 186 ? 18.573 23.710 18.053 1.00 41.97 186 ASN A N 1
ATOM 1521 C CA . ASN A 1 186 ? 19.400 24.517 17.149 1.00 41.97 186 ASN A CA 1
ATOM 1522 C C . ASN A 1 186 ? 18.872 25.951 16.912 1.00 41.97 186 ASN A C 1
ATOM 1524 O O . ASN A 1 186 ? 19.453 26.701 16.126 1.00 41.97 186 ASN A O 1
ATOM 1528 N N . SER A 1 187 ? 17.769 26.339 17.565 1.00 43.34 187 SER A N 1
ATOM 1529 C CA . SER A 1 187 ? 17.154 27.670 17.436 1.00 43.34 187 SER A CA 1
ATOM 1530 C C . SER A 1 187 ? 17.432 28.614 18.618 1.00 43.34 187 SER A C 1
ATOM 1532 O O . SER A 1 187 ? 17.041 29.783 18.583 1.00 43.34 187 SER A O 1
ATOM 1534 N N . VAL A 1 188 ? 18.187 28.174 19.634 1.00 42.56 188 VAL A N 1
ATOM 1535 C CA . VAL A 1 188 ? 18.559 28.997 20.801 1.00 42.56 188 VAL A CA 1
ATOM 1536 C C . VAL A 1 188 ? 19.954 29.611 20.632 1.00 42.56 188 VAL A C 1
ATOM 1538 O O . VAL A 1 188 ? 20.850 29.411 21.442 1.00 42.56 188 VAL A O 1
ATOM 1541 N N . CYS A 1 189 ? 20.155 30.409 19.584 1.00 38.62 189 CYS A N 1
ATOM 1542 C CA . CYS A 1 189 ? 21.242 31.396 19.543 1.00 38.62 189 CYS A CA 1
ATOM 1543 C C . CYS A 1 189 ? 21.034 32.437 18.436 1.00 38.62 189 CYS A C 1
ATOM 1545 O O . CYS A 1 189 ? 21.728 32.452 17.429 1.00 38.62 189 CYS A O 1
ATOM 1547 N N . ASN A 1 190 ? 20.092 33.359 18.647 1.00 32.19 190 ASN A N 1
ATOM 1548 C CA . ASN A 1 190 ? 20.292 34.767 18.291 1.00 32.19 190 ASN A CA 1
ATOM 1549 C C . ASN A 1 190 ? 19.218 35.631 18.951 1.00 32.19 190 ASN A C 1
ATOM 1551 O O . ASN A 1 190 ? 18.156 35.906 18.400 1.00 32.19 190 ASN A O 1
ATOM 1555 N N . ARG A 1 191 ? 19.518 36.061 20.178 1.00 34.78 191 ARG A N 1
ATOM 1556 C CA . ARG A 1 191 ? 18.778 37.107 20.875 1.00 34.78 191 ARG A CA 1
ATOM 1557 C C . ARG A 1 191 ? 19.556 38.407 20.685 1.00 34.78 191 ARG A C 1
ATOM 1559 O O . ARG A 1 191 ? 20.595 38.594 21.313 1.00 34.78 191 ARG A O 1
ATOM 1566 N N . SER A 1 192 ? 19.057 39.310 19.849 1.00 32.88 192 SER A N 1
ATOM 1567 C CA . SER A 1 192 ? 19.396 40.728 19.961 1.00 32.88 192 SER A CA 1
ATOM 1568 C C . SER A 1 192 ? 18.178 41.612 19.681 1.00 32.88 192 SER A C 1
ATOM 1570 O O . SER A 1 192 ? 17.446 41.453 18.710 1.00 32.88 192 SER A O 1
ATOM 1572 N N . ASN A 1 193 ? 17.965 42.500 20.651 1.00 34.31 193 ASN A N 1
ATOM 1573 C CA . ASN A 1 193 ? 16.906 43.484 20.834 1.00 34.31 193 ASN A CA 1
ATOM 1574 C C . ASN A 1 193 ? 16.459 44.256 19.585 1.00 34.31 193 ASN A C 1
ATOM 1576 O O . ASN A 1 193 ? 17.282 44.895 18.928 1.00 34.31 193 ASN A O 1
ATOM 1580 N N . ARG A 1 194 ? 15.139 44.459 19.471 1.00 32.16 194 ARG A N 1
ATOM 1581 C CA . ARG A 1 194 ? 14.577 45.816 19.348 1.00 32.16 194 ARG A CA 1
ATOM 1582 C C . ARG A 1 194 ? 13.107 45.855 19.778 1.00 32.16 194 ARG A C 1
ATOM 1584 O O . ARG A 1 194 ? 12.348 44.952 19.454 1.00 32.16 194 ARG A O 1
ATOM 1591 N N . SER A 1 195 ? 12.756 46.881 20.550 1.00 29.41 195 SER A N 1
ATOM 1592 C CA . SER A 1 195 ? 11.450 47.113 21.168 1.00 29.41 195 SER A CA 1
ATOM 1593 C C . SER A 1 195 ? 10.441 47.776 20.225 1.00 29.41 195 SER A C 1
ATOM 1595 O O . SER A 1 195 ? 10.849 48.501 19.315 1.00 29.41 195 SER A O 1
ATOM 1597 N N . SER A 1 196 ? 9.146 47.612 20.518 1.00 30.91 196 SER A N 1
ATOM 1598 C CA . SER A 1 196 ? 8.174 48.683 20.854 1.00 30.91 196 SER A CA 1
ATOM 1599 C C . SER A 1 196 ? 6.728 48.177 20.725 1.00 30.91 196 SER A C 1
ATOM 1601 O O . SER A 1 196 ? 6.363 47.652 19.679 1.00 30.91 196 SER A O 1
ATOM 1603 N N . ASP A 1 197 ? 5.987 48.361 21.820 1.00 29.12 197 ASP A N 1
ATOM 1604 C CA . ASP A 1 197 ? 4.600 48.828 21.992 1.00 29.12 197 ASP A CA 1
ATOM 1605 C C . ASP A 1 197 ? 3.410 48.217 21.219 1.00 29.12 197 ASP A C 1
ATOM 1607 O O . ASP A 1 197 ? 3.333 48.325 20.002 1.00 29.12 197 ASP A O 1
ATOM 1611 N N . GLU A 1 198 ? 2.457 47.703 22.030 1.00 27.98 198 GLU A N 1
ATOM 1612 C CA . GLU A 1 198 ? 0.981 47.911 22.023 1.00 27.98 198 GLU A CA 1
ATOM 1613 C C . GLU A 1 198 ? 0.214 47.616 20.702 1.00 27.98 198 GLU A C 1
ATOM 1615 O O . GLU A 1 198 ? 0.608 48.020 19.620 1.00 27.98 198 GLU A O 1
ATOM 1620 N N . VAL A 1 199 ? -0.937 46.931 20.647 1.00 27.59 199 VAL A N 1
ATOM 1621 C CA . VAL A 1 199 ? -2.179 47.045 21.434 1.00 27.59 199 VAL A CA 1
ATOM 1622 C C . VAL A 1 199 ? -2.990 45.736 21.273 1.00 27.59 199 VAL A C 1
ATOM 1624 O O . VAL A 1 199 ? -3.037 45.160 20.184 1.00 27.59 199 VAL A O 1
ATOM 1627 N N . SER A 1 200 ? -3.667 45.300 22.339 1.00 29.30 200 SER A N 1
ATOM 1628 C CA . SER A 1 200 ? -4.697 44.245 22.362 1.00 29.30 200 SER A CA 1
ATOM 1629 C C . SER A 1 200 ? -5.990 44.649 21.652 1.00 29.30 200 SER A C 1
ATOM 1631 O O . SER A 1 200 ? -6.473 45.741 21.915 1.00 29.30 200 SER A O 1
ATOM 1633 N N . LEU A 1 201 ? -6.642 43.732 20.929 1.00 28.62 201 LEU A N 1
ATOM 1634 C CA . LEU A 1 201 ? -8.110 43.639 20.883 1.00 28.62 201 LEU A CA 1
ATOM 1635 C C . LEU A 1 201 ? -8.529 42.181 20.641 1.00 28.62 201 LEU A C 1
ATOM 1637 O O . LEU A 1 201 ? -8.264 41.609 19.585 1.00 28.62 201 LEU A O 1
ATOM 1641 N N . GLU A 1 202 ? -9.176 41.598 21.648 1.00 27.27 202 GLU A N 1
ATOM 1642 C CA . GLU A 1 202 ? -9.982 40.384 21.537 1.00 27.27 202 GLU A CA 1
ATOM 1643 C C . GLU A 1 202 ? -11.292 40.697 20.812 1.00 27.27 202 GLU A C 1
ATOM 1645 O O . GLU A 1 202 ? -11.854 41.777 21.005 1.00 27.27 202 GLU A O 1
ATOM 1650 N N . GLN A 1 203 ? -11.830 39.729 20.065 1.00 28.42 203 GLN A N 1
ATOM 1651 C CA . GLN A 1 203 ? -13.281 39.587 19.996 1.00 28.42 203 GLN A CA 1
ATOM 1652 C C . GLN A 1 203 ? -13.691 38.146 19.676 1.00 28.42 203 GLN A C 1
ATOM 1654 O O . GLN A 1 203 ? -13.454 37.631 18.583 1.00 28.42 203 GLN A O 1
ATOM 1659 N N . GLU A 1 204 ? -14.296 37.516 20.679 1.00 25.17 204 GLU A N 1
ATOM 1660 C CA . GLU A 1 204 ? -15.098 36.301 20.588 1.00 25.17 204 GLU A CA 1
ATOM 1661 C C . GLU A 1 204 ? -16.412 36.586 19.843 1.00 25.17 204 GLU A C 1
ATOM 1663 O O . GLU A 1 204 ? -16.975 37.679 19.943 1.00 25.17 204 GLU A O 1
ATOM 1668 N N . SER A 1 205 ? -16.944 35.582 19.146 1.00 29.14 205 SER A N 1
ATOM 1669 C CA . SER A 1 205 ? -18.376 35.518 18.851 1.00 29.14 205 SER A CA 1
ATOM 1670 C C . SER A 1 205 ? -18.822 34.059 18.763 1.00 29.14 205 SER A C 1
ATOM 1672 O O . SER A 1 205 ? -18.540 33.374 17.776 1.00 29.14 205 SER A O 1
ATOM 1674 N N . GLU A 1 206 ? -19.504 33.602 19.810 1.00 32.31 206 GLU A N 1
ATOM 1675 C CA . GLU A 1 206 ? -20.465 32.501 19.759 1.00 32.31 206 GLU A CA 1
ATOM 1676 C C . GLU A 1 206 ? -21.776 33.016 19.146 1.00 32.31 206 GLU A C 1
ATOM 1678 O O . GLU A 1 206 ? -22.151 34.157 19.401 1.00 32.31 206 GLU A O 1
ATOM 1683 N N . ASP A 1 207 ? -22.469 32.186 18.362 1.00 31.91 207 ASP A N 1
ATOM 1684 C CA . ASP A 1 207 ? -23.935 32.190 18.316 1.00 31.91 207 ASP A CA 1
ATOM 1685 C C . ASP A 1 207 ? -24.478 30.895 17.689 1.00 31.91 207 ASP A C 1
ATOM 1687 O O . ASP A 1 207 ? -23.893 30.288 16.788 1.00 31.91 207 ASP A O 1
ATOM 1691 N N . ASP A 1 208 ? -25.618 30.486 18.233 1.00 29.39 208 ASP A N 1
ATOM 1692 C CA . ASP A 1 208 ? -26.150 29.130 18.323 1.00 29.39 208 ASP A CA 1
ATOM 1693 C C . ASP A 1 208 ? -27.382 28.889 17.412 1.00 29.39 208 ASP A C 1
ATOM 1695 O O . ASP A 1 208 ? -28.139 29.800 17.089 1.00 29.39 208 ASP A O 1
ATOM 1699 N N . ILE A 1 209 ? -27.626 27.606 17.103 1.00 35.53 209 ILE A N 1
ATOM 1700 C CA . ILE A 1 209 ? -28.936 26.938 16.885 1.00 35.53 209 ILE A CA 1
ATOM 1701 C C . ILE A 1 209 ? -29.873 27.461 15.764 1.00 35.53 209 ILE A C 1
ATOM 1703 O O . ILE A 1 209 ? -30.607 28.423 15.944 1.00 35.53 209 ILE A O 1
ATOM 1707 N N . HIS A 1 210 ? -30.013 26.683 14.673 1.00 26.69 210 HIS A N 1
ATOM 1708 C CA . HIS A 1 210 ? -31.231 25.915 14.299 1.00 26.69 210 HIS A CA 1
ATOM 1709 C C . HIS A 1 210 ? -31.055 25.282 12.897 1.00 26.69 210 HIS A C 1
ATOM 1711 O O . HIS A 1 210 ? -31.051 25.999 11.904 1.00 26.69 210 HIS A O 1
ATOM 1717 N N . SER A 1 211 ? -30.994 23.947 12.773 1.00 25.88 211 SER A N 1
ATOM 1718 C CA . SER A 1 211 ? -31.602 23.222 11.633 1.00 25.88 211 SER A CA 1
ATOM 1719 C C . SER A 1 211 ? -31.558 21.704 11.836 1.00 25.88 211 SER A C 1
ATOM 1721 O O . SER A 1 211 ? -30.712 20.981 11.314 1.00 25.88 211 SER A O 1
ATOM 1723 N N . SER A 1 212 ? -32.521 21.183 12.588 1.00 32.41 212 SER A N 1
ATOM 1724 C CA . SER A 1 212 ? -32.940 19.791 12.464 1.00 32.41 212 SER A CA 1
ATOM 1725 C C . SER A 1 212 ? -33.994 19.692 11.360 1.00 32.41 212 SER A C 1
ATOM 1727 O O . SER A 1 212 ? -35.144 20.055 11.610 1.00 32.41 212 SER A O 1
ATOM 1729 N N . ARG A 1 213 ? -33.596 19.219 10.163 1.00 35.00 213 ARG A N 1
ATOM 1730 C CA . ARG A 1 213 ? -34.379 18.420 9.181 1.00 35.00 213 ARG A CA 1
ATOM 1731 C C . ARG A 1 213 ? -33.759 18.464 7.769 1.00 35.00 213 ARG A C 1
ATOM 1733 O O . ARG A 1 213 ? -34.107 19.306 6.954 1.00 35.00 213 ARG A O 1
ATOM 1740 N N . SER A 1 214 ? -32.928 17.477 7.450 1.00 28.09 214 SER A N 1
ATOM 1741 C CA . SER A 1 214 ? -32.880 16.838 6.121 1.00 28.09 214 SER A CA 1
ATOM 1742 C C . SER A 1 214 ? -32.364 15.412 6.341 1.00 28.09 214 SER A C 1
ATOM 1744 O O . SER A 1 214 ? -31.243 15.182 6.772 1.00 28.09 214 SER A O 1
ATOM 1746 N N . SER A 1 215 ? -33.286 14.469 6.529 1.00 29.31 215 SER A N 1
ATOM 1747 C CA . SER A 1 215 ? -33.674 13.508 5.492 1.00 29.31 215 SER A CA 1
ATOM 1748 C C . SER A 1 215 ? -32.469 12.766 4.923 1.00 29.31 215 SER A C 1
ATOM 1750 O O . SER A 1 215 ? -31.742 13.326 4.118 1.00 29.31 215 SER A O 1
ATOM 1752 N N . LEU A 1 216 ? -32.313 11.512 5.361 1.00 35.19 216 LEU A N 1
ATOM 1753 C CA . LEU A 1 216 ? -31.900 10.334 4.588 1.00 35.19 216 LEU A CA 1
ATOM 1754 C C . LEU A 1 216 ? -31.661 10.599 3.090 1.00 35.19 216 LEU A C 1
ATOM 1756 O O . LEU A 1 216 ? -32.437 10.148 2.248 1.00 35.19 216 LEU A O 1
ATOM 1760 N N . ASP A 1 217 ? -30.597 11.318 2.748 1.00 27.52 217 ASP A N 1
ATOM 1761 C CA . ASP A 1 217 ? -30.245 11.552 1.358 1.00 27.52 217 ASP A CA 1
ATOM 1762 C C . ASP A 1 217 ? -29.231 10.484 0.978 1.00 27.52 217 ASP A C 1
ATOM 1764 O O . ASP A 1 217 ? -28.050 10.547 1.312 1.00 27.52 217 ASP A O 1
ATOM 1768 N N . ARG A 1 218 ? -29.804 9.414 0.416 1.00 37.34 218 ARG A N 1
ATOM 1769 C CA . ARG A 1 218 ? -29.199 8.364 -0.408 1.00 37.34 218 ARG A CA 1
ATOM 1770 C C . ARG A 1 218 ? -27.700 8.199 -0.173 1.00 37.34 218 ARG A C 1
ATOM 1772 O O . ARG A 1 218 ? -26.886 8.912 -0.759 1.00 37.34 218 ARG A O 1
ATOM 1779 N N . GLN A 1 219 ? -27.361 7.164 0.599 1.00 38.75 219 GLN A N 1
ATOM 1780 C CA . GLN A 1 219 ? -26.076 6.477 0.498 1.00 38.75 219 GLN A CA 1
ATOM 1781 C C . GLN A 1 219 ? -25.719 6.366 -0.989 1.00 38.75 219 GLN A C 1
ATOM 1783 O O . GLN A 1 219 ? -26.330 5.608 -1.745 1.00 38.75 219 GLN A O 1
ATOM 1788 N N . SER A 1 220 ? -24.788 7.206 -1.433 1.00 37.62 220 SER A N 1
ATOM 1789 C CA . SER A 1 220 ? -24.208 7.093 -2.760 1.00 37.62 220 SER A CA 1
ATOM 1790 C C . SER A 1 220 ? -23.325 5.867 -2.671 1.00 37.62 220 SER A C 1
ATOM 1792 O O . SER A 1 220 ? -22.195 5.946 -2.207 1.00 37.62 220 SER A O 1
ATOM 1794 N N . HIS A 1 221 ? -23.902 4.709 -2.991 1.00 43.03 221 HIS A N 1
ATOM 1795 C CA . HIS A 1 221 ? -23.174 3.456 -3.057 1.00 43.03 221 HIS A CA 1
ATOM 1796 C C . HIS A 1 221 ? -21.990 3.660 -3.998 1.00 43.03 221 HIS A C 1
ATOM 1798 O O . HIS A 1 221 ? -22.158 3.764 -5.216 1.00 43.03 221 HIS A O 1
ATOM 1804 N N . HIS A 1 222 ? -20.798 3.750 -3.416 1.00 48.06 222 HIS A N 1
ATOM 1805 C CA . HIS A 1 222 ? -19.544 3.617 -4.131 1.00 48.06 222 HIS A CA 1
ATOM 1806 C C . HIS A 1 222 ? -19.609 2.317 -4.918 1.00 48.06 222 HIS A C 1
ATOM 1808 O O . HIS A 1 222 ? -19.656 1.231 -4.352 1.00 48.06 222 HIS A O 1
ATOM 1814 N N . ARG A 1 223 ? -19.671 2.418 -6.247 1.00 51.88 223 ARG A N 1
ATOM 1815 C CA . ARG A 1 223 ? -19.794 1.249 -7.129 1.00 51.88 223 ARG A CA 1
ATOM 1816 C C . ARG A 1 223 ? -18.576 0.317 -7.028 1.00 51.88 223 ARG A C 1
ATOM 1818 O O . ARG A 1 223 ? -18.659 -0.849 -7.410 1.00 51.88 223 ARG A O 1
ATOM 1825 N N . ALA A 1 224 ? -17.433 0.844 -6.598 1.00 57.84 224 ALA A N 1
ATOM 1826 C CA . ALA A 1 224 ? -16.182 0.113 -6.517 1.00 57.84 224 ALA A CA 1
ATOM 1827 C C . ALA A 1 224 ? -15.905 -0.300 -5.071 1.00 57.84 224 ALA A C 1
ATOM 1829 O O . ALA A 1 224 ? -15.668 0.551 -4.218 1.00 57.84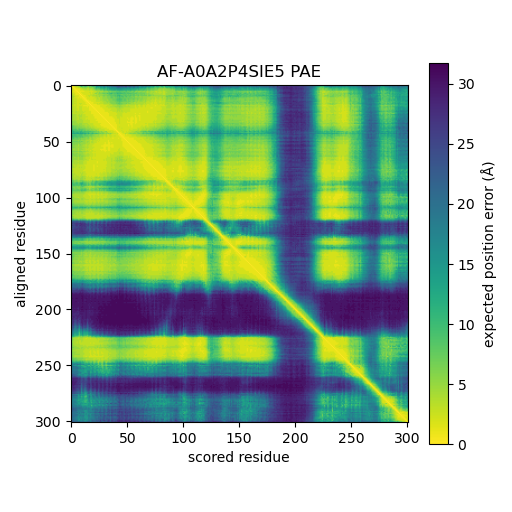 224 ALA A O 1
ATOM 1830 N N . ASN A 1 225 ? -15.874 -1.609 -4.810 1.00 68.19 225 ASN A N 1
ATOM 1831 C CA . ASN A 1 225 ? -15.444 -2.091 -3.501 1.00 68.19 225 ASN A CA 1
ATOM 1832 C C . ASN A 1 225 ? -13.946 -1.821 -3.373 1.00 68.19 225 ASN A C 1
ATOM 1834 O O . ASN A 1 225 ? -13.139 -2.266 -4.195 1.00 68.19 225 ASN A O 1
ATOM 1838 N N . THR A 1 226 ? -13.583 -1.044 -2.365 1.00 77.56 226 THR A N 1
ATOM 1839 C CA . THR A 1 226 ? -12.185 -0.728 -2.079 1.00 77.56 226 THR A CA 1
ATOM 1840 C C . THR A 1 226 ? -11.496 -1.917 -1.416 1.00 77.56 226 THR A C 1
ATOM 1842 O O . THR A 1 226 ? -12.126 -2.904 -1.018 1.00 77.56 226 THR A O 1
ATOM 1845 N N . THR A 1 227 ? -10.173 -1.848 -1.295 1.00 81.69 227 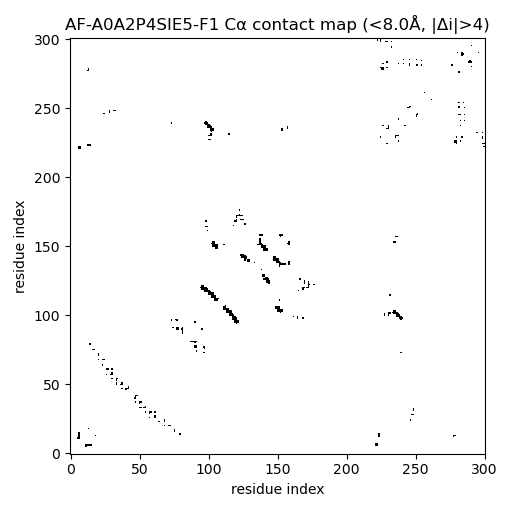THR A N 1
ATOM 1846 C CA . THR A 1 227 ? -9.379 -2.885 -0.619 1.00 81.69 227 THR A CA 1
ATOM 1847 C C . THR A 1 227 ? -9.813 -3.074 0.837 1.00 81.69 227 THR A C 1
ATOM 1849 O O . THR A 1 227 ? -9.808 -4.200 1.330 1.00 81.69 227 THR A O 1
ATOM 1852 N N . MET A 1 228 ? -10.333 -2.018 1.471 1.00 83.69 228 MET A N 1
ATOM 1853 C CA . MET A 1 228 ? -10.958 -2.053 2.794 1.00 83.69 228 MET A CA 1
ATOM 1854 C C . MET A 1 228 ? -12.105 -3.073 2.881 1.00 83.69 228 MET A C 1
ATOM 1856 O O . MET A 1 228 ? -12.142 -3.889 3.803 1.00 83.69 228 MET A O 1
ATOM 1860 N N . HIS A 1 229 ? -13.017 -3.067 1.904 1.00 81.50 229 HIS A N 1
ATOM 1861 C CA . HIS A 1 229 ? -14.167 -3.974 1.868 1.00 81.50 229 HIS A CA 1
ATOM 1862 C C . HIS A 1 229 ? -13.714 -5.430 1.727 1.00 81.50 229 HIS A C 1
ATOM 1864 O O . HIS A 1 229 ? -14.226 -6.327 2.394 1.00 81.50 229 HIS A O 1
ATOM 1870 N N . VAL A 1 230 ? -12.697 -5.667 0.899 1.00 82.56 230 VAL A N 1
ATOM 1871 C CA . VAL A 1 230 ? -12.102 -6.996 0.719 1.00 82.56 230 VAL A CA 1
ATOM 1872 C C . VAL A 1 230 ? -11.479 -7.490 2.023 1.00 82.56 230 VAL A C 1
ATOM 1874 O O . VAL A 1 230 ? -11.746 -8.615 2.444 1.00 82.56 230 VAL A O 1
ATOM 1877 N N . CYS A 1 231 ? -10.690 -6.642 2.688 1.00 86.62 231 CYS A N 1
ATOM 1878 C CA . CYS A 1 231 ? -10.086 -6.938 3.985 1.00 86.62 231 CYS A CA 1
ATOM 1879 C C . CYS A 1 231 ? -11.123 -7.355 5.027 1.00 86.62 231 CYS A C 1
ATOM 1881 O O . CYS A 1 231 ? -10.915 -8.341 5.741 1.00 86.62 231 CYS A O 1
ATOM 1883 N N . TRP A 1 232 ? -12.247 -6.637 5.071 1.00 86.19 232 TRP A N 1
ATOM 1884 C CA . TRP A 1 232 ? -13.366 -6.937 5.953 1.00 86.19 232 TRP A CA 1
ATOM 1885 C C . TRP A 1 232 ? -13.944 -8.329 5.688 1.00 86.19 232 TRP A C 1
ATOM 1887 O O . TRP A 1 232 ? -13.933 -9.178 6.575 1.00 86.19 232 TRP A O 1
ATOM 1897 N N . TYR A 1 233 ? -14.385 -8.611 4.462 1.00 84.12 233 TYR A N 1
ATOM 1898 C CA . TYR A 1 233 ? -15.051 -9.881 4.155 1.00 84.12 233 TYR A CA 1
ATOM 1899 C C . TYR A 1 233 ? -14.112 -11.098 4.164 1.00 84.12 233 TYR A C 1
ATOM 1901 O O . TYR A 1 233 ? -14.579 -12.231 4.251 1.00 84.12 233 TYR A O 1
ATOM 1909 N N . ARG A 1 234 ? -12.791 -10.889 4.094 1.00 84.94 234 ARG A N 1
ATOM 1910 C CA . ARG A 1 234 ? -11.782 -11.964 4.056 1.00 84.94 234 ARG A CA 1
ATOM 1911 C C . ARG A 1 234 ? -10.986 -12.152 5.333 1.00 84.94 234 ARG A C 1
ATOM 1913 O O . ARG A 1 234 ? -10.105 -13.010 5.356 1.00 84.94 234 ARG A O 1
ATOM 1920 N N . ASN A 1 235 ? -11.258 -11.369 6.374 1.00 86.06 235 ASN A N 1
ATOM 1921 C CA . ASN A 1 235 ? -10.467 -11.370 7.607 1.00 86.06 235 ASN A CA 1
ATOM 1922 C C . ASN A 1 235 ? -8.963 -11.286 7.317 1.00 86.06 235 ASN A C 1
ATOM 1924 O O . ASN A 1 235 ? -8.155 -12.102 7.773 1.00 86.06 235 ASN A O 1
ATOM 1928 N N . THR A 1 236 ? -8.615 -10.321 6.471 1.00 89.19 236 THR A N 1
ATOM 1929 C CA . THR A 1 236 ? -7.267 -10.130 5.950 1.00 89.19 236 THR A CA 1
ATOM 1930 C C . THR A 1 236 ? -6.859 -8.662 6.074 1.00 89.19 236 THR A C 1
ATOM 1932 O O . THR A 1 236 ? -7.666 -7.810 6.452 1.00 89.19 236 THR A O 1
ATOM 1935 N N . SER A 1 237 ? -5.592 -8.370 5.811 1.00 89.75 237 SER A N 1
ATOM 1936 C CA . SER A 1 237 ? -5.017 -7.024 5.819 1.00 89.75 237 SER A CA 1
ATOM 1937 C C . SER A 1 237 ? -4.447 -6.642 4.451 1.00 89.75 237 SER A C 1
ATOM 1939 O O . SER A 1 237 ? -4.447 -7.453 3.542 1.00 89.75 237 SER A O 1
ATOM 1941 N N . VAL A 1 238 ? -3.967 -5.422 4.263 1.00 91.38 238 VAL A N 1
ATOM 1942 C CA . VAL A 1 238 ? -3.157 -4.986 3.117 1.00 91.38 238 VAL A CA 1
ATOM 1943 C C . VAL A 1 238 ? -2.229 -3.895 3.636 1.00 91.38 238 VAL A C 1
ATOM 1945 O O . VAL A 1 238 ? -2.695 -2.955 4.283 1.00 91.38 238 VAL A O 1
ATOM 1948 N N . SER A 1 239 ? -0.924 -4.031 3.403 1.00 92.00 239 SER A N 1
ATOM 1949 C CA . SER A 1 239 ? 0.052 -2.990 3.747 1.00 92.00 239 SER A CA 1
ATOM 1950 C C . SER A 1 239 ? 0.314 -2.022 2.594 1.00 92.00 239 SER A C 1
ATOM 1952 O O . SER A 1 239 ? -0.033 -2.281 1.441 1.00 92.00 239 SER A O 1
ATOM 1954 N N . MET A 1 240 ? 0.983 -0.908 2.884 1.00 90.06 240 MET A N 1
ATOM 1955 C CA . MET A 1 240 ? 1.482 -0.001 1.852 1.00 90.06 240 MET A CA 1
ATOM 1956 C C . MET A 1 240 ? 2.467 -0.708 0.909 1.00 90.06 240 MET A C 1
ATOM 1958 O O . MET A 1 240 ? 2.429 -0.491 -0.299 1.00 90.06 240 MET A O 1
ATOM 1962 N N . ALA A 1 241 ? 3.289 -1.623 1.435 1.00 88.38 241 ALA A N 1
ATOM 1963 C CA . ALA A 1 241 ? 4.174 -2.452 0.620 1.00 88.38 241 ALA A CA 1
ATOM 1964 C C . ALA A 1 241 ? 3.386 -3.383 -0.321 1.00 88.38 241 ALA A C 1
ATOM 1966 O O . ALA A 1 241 ? 3.734 -3.495 -1.496 1.00 88.38 241 ALA A O 1
ATOM 1967 N N . ASP A 1 242 ? 2.289 -3.988 0.159 1.00 87.19 242 ASP A N 1
ATOM 1968 C CA . ASP A 1 242 ? 1.393 -4.804 -0.673 1.00 87.19 242 ASP A CA 1
ATOM 1969 C C . ASP A 1 242 ? 0.814 -3.962 -1.836 1.00 87.19 242 ASP A C 1
ATOM 1971 O O . ASP A 1 242 ? 0.747 -4.429 -2.977 1.00 87.19 242 ASP A O 1
ATOM 1975 N N . HIS A 1 243 ? 0.453 -2.695 -1.579 1.00 84.88 243 HIS A N 1
ATOM 1976 C CA . HIS A 1 243 ? 0.003 -1.760 -2.616 1.00 84.88 243 HIS A CA 1
ATOM 1977 C C . HIS A 1 243 ? 1.099 -1.453 -3.649 1.00 84.88 243 HIS A C 1
ATOM 1979 O O . HIS A 1 243 ? 0.825 -1.522 -4.849 1.00 84.88 243 HIS A O 1
ATOM 1985 N N . SER A 1 244 ? 2.330 -1.158 -3.221 1.00 82.69 244 SER A N 1
ATOM 1986 C CA . SER A 1 244 ? 3.441 -0.869 -4.140 1.00 82.69 244 SER A CA 1
ATOM 1987 C C . SER A 1 244 ? 3.792 -2.072 -5.025 1.00 82.69 244 SER A C 1
ATOM 1989 O O . SER A 1 244 ? 4.037 -1.903 -6.220 1.00 82.69 244 SER A O 1
ATOM 1991 N N . VAL A 1 245 ? 3.746 -3.297 -4.488 1.00 77.19 245 VAL A N 1
ATOM 1992 C CA . VAL A 1 245 ? 3.999 -4.519 -5.273 1.00 77.19 245 VAL A CA 1
ATOM 1993 C C . VAL A 1 245 ? 2.878 -4.791 -6.279 1.00 77.19 245 VAL A C 1
ATOM 1995 O O . VAL A 1 245 ? 3.146 -5.180 -7.416 1.00 77.19 245 VAL A O 1
ATOM 1998 N N . ALA A 1 246 ? 1.616 -4.532 -5.920 1.00 73.19 246 ALA A N 1
ATOM 1999 C CA . ALA A 1 246 ? 0.483 -4.706 -6.834 1.00 73.19 246 ALA A CA 1
ATOM 2000 C C . ALA A 1 246 ? 0.555 -3.792 -8.075 1.00 73.19 246 ALA A C 1
ATOM 2002 O O . ALA A 1 246 ? -0.064 -4.077 -9.102 1.00 73.19 246 ALA A O 1
ATOM 2003 N N . VAL A 1 247 ? 1.325 -2.704 -8.005 1.00 70.94 247 VAL A N 1
ATOM 2004 C CA . VAL A 1 247 ? 1.566 -1.791 -9.128 1.00 70.94 247 VAL A CA 1
ATOM 2005 C C . VAL A 1 247 ? 2.636 -2.337 -10.090 1.00 70.94 247 VAL A C 1
ATOM 2007 O O . VAL A 1 247 ? 2.689 -1.909 -11.249 1.00 70.94 247 VAL A O 1
ATOM 2010 N N . GLU A 1 248 ? 3.440 -3.330 -9.697 1.00 67.12 248 GLU A N 1
ATOM 2011 C CA . GLU A 1 248 ? 4.531 -3.843 -10.528 1.00 67.12 248 GLU A CA 1
ATOM 2012 C C . GLU A 1 248 ? 4.061 -4.655 -11.756 1.00 67.12 248 GLU A C 1
ATOM 2014 O O . GLU A 1 248 ? 3.187 -5.512 -11.633 1.00 67.12 248 GLU A O 1
ATOM 2019 N N . PRO A 1 249 ? 4.686 -4.484 -12.947 1.00 58.53 249 PRO A N 1
ATOM 2020 C CA . PRO A 1 249 ? 4.396 -5.211 -14.194 1.00 58.53 249 PRO A CA 1
ATOM 2021 C C . PRO A 1 249 ? 4.178 -6.720 -14.057 1.00 58.53 249 PRO A C 1
ATOM 2023 O O . PRO A 1 249 ? 3.336 -7.296 -14.747 1.00 58.53 249 PRO A O 1
ATOM 2026 N N . SER A 1 250 ? 4.986 -7.363 -13.214 1.00 53.94 250 SER A N 1
ATOM 2027 C CA . SER A 1 250 ? 4.928 -8.792 -12.915 1.00 53.94 250 SER A CA 1
ATOM 2028 C C . SER A 1 250 ? 3.561 -9.173 -12.356 1.00 53.94 250 SER A C 1
ATOM 2030 O O . SER A 1 250 ? 3.000 -10.162 -12.817 1.00 53.94 250 SER A O 1
ATOM 2032 N N . ALA A 1 251 ? 2.996 -8.387 -11.443 1.00 53.00 251 ALA A N 1
ATOM 2033 C CA . ALA A 1 251 ? 1.685 -8.647 -10.861 1.00 53.00 251 ALA A CA 1
ATOM 2034 C C . ALA A 1 251 ? 0.571 -8.602 -11.923 1.00 53.00 251 ALA A C 1
ATOM 2036 O O . ALA A 1 251 ? -0.227 -9.533 -12.016 1.00 53.00 251 ALA A O 1
ATOM 2037 N N . TRP A 1 252 ? 0.574 -7.595 -12.807 1.00 56.72 252 TRP A N 1
ATOM 2038 C CA . TRP A 1 252 ? -0.428 -7.466 -13.881 1.00 56.72 252 TRP A CA 1
ATOM 2039 C C . TRP A 1 252 ? -0.373 -8.619 -14.888 1.00 56.72 252 TRP A C 1
ATOM 2041 O O . TRP A 1 252 ? -1.409 -9.140 -15.301 1.00 56.72 252 TRP A O 1
ATOM 2051 N N . LEU A 1 253 ? 0.835 -9.018 -15.306 1.00 51.16 253 LEU A N 1
ATOM 2052 C CA . LEU A 1 253 ? 1.015 -10.067 -16.311 1.00 51.16 253 LEU A CA 1
ATOM 2053 C C . LEU A 1 253 ? 0.660 -11.451 -15.749 1.00 51.16 253 LEU A C 1
ATOM 2055 O O . LEU A 1 253 ? 0.004 -12.233 -16.434 1.00 51.16 253 LEU A O 1
ATOM 2059 N N . HIS A 1 254 ? 1.049 -11.744 -14.503 1.00 44.97 254 HIS A N 1
ATOM 2060 C CA . HIS A 1 254 ? 0.659 -12.990 -13.840 1.00 44.97 254 HIS A CA 1
ATOM 2061 C C . HIS A 1 254 ? -0.852 -13.047 -13.594 1.00 44.97 254 HIS A C 1
ATOM 2063 O O . HIS A 1 254 ? -1.456 -14.080 -13.878 1.00 44.97 254 HIS A O 1
ATOM 2069 N N . ALA A 1 255 ? -1.480 -11.948 -13.162 1.00 50.94 255 ALA A N 1
ATOM 2070 C CA . ALA A 1 255 ? -2.934 -11.873 -13.026 1.00 50.94 255 ALA A CA 1
ATOM 2071 C C . ALA A 1 255 ? -3.646 -12.126 -14.369 1.00 50.94 255 ALA A C 1
ATOM 2073 O O . ALA A 1 255 ? -4.605 -12.894 -14.428 1.00 50.94 255 ALA A O 1
ATOM 2074 N N . ALA A 1 256 ? -3.145 -11.552 -15.470 1.00 49.12 256 ALA A N 1
ATOM 2075 C CA . ALA A 1 256 ? -3.697 -11.769 -16.809 1.00 49.12 256 ALA A CA 1
ATOM 2076 C C . ALA A 1 256 ? -3.517 -13.213 -17.318 1.00 49.12 256 ALA A C 1
ATOM 2078 O O . ALA A 1 256 ? -4.422 -13.764 -17.945 1.00 49.12 256 ALA A O 1
ATOM 2079 N N . LEU A 1 257 ? -2.365 -13.839 -17.055 1.00 46.41 257 LEU A N 1
ATOM 2080 C CA . LEU A 1 257 ? -2.101 -15.229 -17.436 1.00 46.41 257 LEU A CA 1
ATOM 2081 C C . LEU A 1 257 ? -2.936 -16.208 -16.607 1.00 46.41 257 LEU A C 1
ATOM 2083 O O . LEU A 1 257 ? -3.523 -17.125 -17.168 1.00 46.41 257 LEU A O 1
ATOM 2087 N N . LEU A 1 258 ? -3.065 -16.002 -15.299 1.00 46.66 258 LEU A N 1
ATOM 2088 C CA . LEU A 1 258 ? -3.873 -16.868 -14.439 1.00 46.66 258 LEU A CA 1
ATOM 2089 C C . LEU A 1 258 ? -5.374 -16.697 -14.683 1.00 46.66 258 LEU A C 1
ATOM 2091 O O . LEU A 1 258 ? -6.088 -17.689 -14.689 1.00 46.66 258 LEU A O 1
ATOM 2095 N N . ALA A 1 259 ? -5.857 -15.496 -15.009 1.00 52.22 259 ALA A N 1
ATOM 2096 C CA . ALA A 1 259 ? -7.229 -15.327 -15.497 1.00 52.22 259 ALA A CA 1
ATOM 2097 C C . ALA A 1 259 ? -7.493 -16.107 -16.803 1.00 52.22 259 ALA A C 1
ATOM 2099 O O . ALA A 1 259 ? -8.632 -16.464 -17.096 1.00 52.22 259 ALA A O 1
ATOM 2100 N N . ARG A 1 260 ? -6.442 -16.372 -17.592 1.00 48.09 260 ARG A N 1
ATOM 2101 C CA . ARG A 1 260 ? -6.516 -17.112 -18.858 1.00 48.09 260 ARG A CA 1
ATOM 2102 C C . ARG A 1 260 ? -6.279 -18.622 -18.709 1.00 48.09 260 ARG A C 1
ATOM 2104 O O . ARG A 1 260 ? -6.793 -19.373 -19.532 1.00 48.09 260 ARG A O 1
ATOM 2111 N N . PHE A 1 261 ? -5.512 -19.060 -17.707 1.00 43.31 261 PHE A N 1
ATOM 2112 C CA . PHE A 1 261 ? -5.033 -20.446 -17.565 1.00 43.31 261 PHE A CA 1
ATOM 2113 C C . PHE A 1 261 ? -5.343 -21.107 -16.206 1.00 43.31 261 PHE A C 1
ATOM 2115 O O . PHE A 1 261 ? -5.120 -22.305 -16.054 1.00 43.31 261 PHE A O 1
ATOM 2122 N N . GLY A 1 262 ? -5.859 -20.365 -15.224 1.00 41.47 262 GLY A N 1
ATOM 2123 C CA . GLY A 1 262 ? -6.319 -20.883 -13.937 1.00 41.47 262 GLY A CA 1
ATOM 2124 C C . GLY A 1 262 ? -7.663 -21.585 -14.092 1.00 41.47 262 GLY A C 1
ATOM 2125 O O . GLY A 1 262 ? -8.712 -20.945 -14.132 1.00 41.47 262 GLY A O 1
ATOM 2126 N N . ALA A 1 263 ? -7.612 -22.906 -14.229 1.00 40.06 263 ALA A N 1
ATOM 2127 C CA . ALA A 1 263 ? -8.774 -23.780 -14.189 1.00 40.06 263 ALA A CA 1
ATOM 2128 C C . ALA A 1 263 ? -9.474 -23.717 -12.812 1.00 40.06 263 ALA A C 1
ATOM 2130 O O . ALA A 1 263 ? -8.821 -23.511 -11.794 1.00 40.06 263 ALA A O 1
ATOM 2131 N N . GLU A 1 264 ? -10.796 -23.932 -12.831 1.00 35.69 264 GLU A N 1
ATOM 2132 C CA . GLU A 1 264 ? -11.769 -23.915 -11.715 1.00 35.69 264 GLU A CA 1
ATOM 2133 C C . GLU A 1 264 ? -12.408 -22.568 -11.312 1.00 35.69 264 GLU A C 1
ATOM 2135 O O . GLU A 1 264 ? -12.799 -22.356 -10.168 1.00 35.69 264 GLU A O 1
ATOM 2140 N N . LEU A 1 265 ? -12.673 -21.688 -12.282 1.00 38.53 265 LEU A N 1
ATOM 2141 C CA . LEU A 1 265 ? -13.878 -20.845 -12.218 1.00 38.53 265 LEU A CA 1
ATOM 2142 C C . LEU A 1 265 ? -15.005 -21.554 -12.990 1.00 38.53 265 LEU A C 1
ATOM 2144 O O . LEU A 1 265 ? -14.743 -22.053 -14.089 1.00 38.53 265 LEU A O 1
ATOM 2148 N N . PRO A 1 266 ? -16.246 -21.637 -12.464 1.00 28.67 266 PRO A N 1
ATOM 2149 C CA . PRO A 1 266 ? -17.333 -22.311 -13.161 1.00 28.67 266 PRO A CA 1
ATOM 2150 C C . PRO A 1 266 ? -17.514 -21.713 -14.569 1.00 28.67 266 PRO A C 1
ATOM 2152 O O . PRO A 1 266 ? -17.600 -20.489 -14.724 1.00 28.67 266 PRO A O 1
ATOM 2155 N N . PRO A 1 267 ? -17.559 -22.558 -15.613 1.00 37.66 267 PRO A N 1
ATOM 2156 C CA . PRO A 1 267 ? -17.492 -22.114 -16.993 1.00 37.66 267 PRO A CA 1
ATOM 2157 C C . PRO A 1 267 ? -18.861 -21.608 -17.431 1.00 37.66 267 PRO A C 1
ATOM 2159 O O . PRO A 1 267 ? -19.638 -22.374 -17.995 1.00 37.66 267 PRO A O 1
ATOM 2162 N N . ARG A 1 268 ? -19.185 -20.333 -17.161 1.00 33.09 268 ARG A N 1
ATOM 2163 C CA . ARG A 1 268 ? -20.313 -19.657 -17.832 1.00 33.09 268 ARG A CA 1
ATOM 2164 C C . ARG A 1 268 ? -20.420 -18.139 -17.675 1.00 33.09 268 ARG A C 1
ATOM 2166 O O . ARG A 1 268 ? -21.524 -17.643 -17.573 1.00 33.09 268 ARG A O 1
ATOM 2173 N N . TYR A 1 269 ? -19.330 -17.384 -17.786 1.00 36.12 269 TYR A N 1
ATOM 2174 C CA . TYR A 1 269 ? -19.423 -16.009 -18.306 1.00 36.12 269 TYR A CA 1
ATOM 2175 C C . TYR A 1 269 ? -18.233 -15.743 -19.220 1.00 36.12 269 TYR A C 1
ATOM 2177 O O . TYR A 1 269 ? -17.210 -15.185 -18.837 1.00 36.12 269 TYR A O 1
ATOM 2185 N N . LEU A 1 270 ? -18.390 -16.227 -20.453 1.00 33.75 270 LEU A N 1
ATOM 2186 C CA . LEU A 1 270 ? -17.638 -15.771 -21.609 1.00 33.75 270 LEU A CA 1
ATOM 2187 C C . LEU A 1 270 ? -17.567 -14.245 -21.576 1.00 33.75 270 LEU A C 1
ATOM 2189 O O . LEU A 1 270 ? -18.600 -13.581 -21.603 1.00 33.75 270 LEU A O 1
ATOM 2193 N N . LEU A 1 271 ? -16.339 -13.733 -21.511 1.00 38.75 271 LEU A N 1
ATOM 2194 C CA . LEU A 1 271 ? -15.831 -12.638 -22.337 1.00 38.75 271 LEU A CA 1
ATOM 2195 C C . LEU A 1 271 ? -16.897 -12.039 -23.267 1.00 38.75 271 LEU A C 1
ATOM 2197 O O . LEU A 1 271 ? -16.992 -12.350 -24.451 1.00 38.75 271 LEU A O 1
ATOM 2201 N N . GLY A 1 272 ? -17.694 -11.160 -22.680 1.00 28.88 272 GLY A N 1
ATOM 2202 C CA . GLY A 1 272 ? -18.688 -10.328 -23.320 1.00 28.88 272 GLY A CA 1
ATOM 2203 C C . GLY A 1 272 ? -18.688 -9.031 -22.532 1.00 28.88 272 GLY A C 1
ATOM 2204 O O . GLY A 1 272 ? -19.354 -8.930 -21.512 1.00 28.88 272 GLY A O 1
ATOM 2205 N N . GLN A 1 273 ? -17.903 -8.069 -23.015 1.00 30.09 273 GLN A N 1
ATOM 2206 C CA . GLN A 1 273 ? -17.508 -6.795 -22.396 1.00 30.09 273 GLN A CA 1
ATOM 2207 C C . GLN A 1 273 ? -16.162 -6.812 -21.658 1.00 30.09 273 GLN A C 1
ATOM 2209 O O . GLN A 1 273 ? -15.907 -7.554 -20.717 1.00 30.09 273 GLN A O 1
ATOM 2214 N N . ALA A 1 274 ? -15.296 -5.922 -22.135 1.00 32.06 274 ALA A N 1
ATOM 2215 C CA . ALA A 1 274 ? -13.956 -5.625 -21.667 1.00 32.06 274 ALA A CA 1
ATOM 2216 C C . ALA A 1 274 ? -13.930 -5.077 -20.226 1.00 32.06 274 ALA A C 1
ATOM 2218 O O . ALA A 1 274 ? -13.757 -3.876 -20.020 1.00 32.06 274 ALA A O 1
ATOM 2219 N N . GLN A 1 275 ? -14.083 -5.933 -19.215 1.00 36.28 275 GLN A N 1
ATOM 2220 C CA . GLN A 1 275 ? -13.813 -5.547 -17.829 1.00 36.28 275 GLN A CA 1
ATOM 2221 C C . GLN A 1 275 ? -12.358 -5.847 -17.465 1.00 36.28 275 GLN A C 1
ATOM 2223 O O . GLN A 1 275 ? -11.911 -6.990 -17.435 1.00 36.28 275 GLN A O 1
ATOM 2228 N N . ARG A 1 276 ? -11.608 -4.762 -17.248 1.00 40.75 276 ARG A N 1
ATOM 2229 C CA . ARG A 1 276 ? -10.211 -4.753 -16.802 1.00 40.75 276 ARG A CA 1
ATOM 2230 C C . ARG A 1 276 ? -10.130 -5.107 -15.310 1.00 40.75 276 ARG A C 1
ATOM 2232 O O . ARG A 1 276 ? -11.081 -4.822 -14.583 1.00 40.75 276 ARG A O 1
ATOM 2239 N N . PRO A 1 277 ? -9.009 -5.683 -14.844 1.00 44.84 277 PRO A N 1
ATOM 2240 C CA . PRO A 1 277 ? -8.861 -6.071 -13.447 1.00 44.84 277 PRO A CA 1
ATOM 2241 C C . PRO A 1 277 ? -8.933 -4.838 -12.529 1.00 44.84 277 PRO A C 1
ATOM 2243 O O . PRO A 1 277 ? -8.251 -3.834 -12.743 1.00 44.84 277 PRO A O 1
ATOM 2246 N N . ASN A 1 278 ? -9.816 -4.906 -11.535 1.00 51.31 278 ASN A N 1
ATOM 2247 C CA . ASN A 1 278 ? -10.024 -3.897 -10.491 1.00 51.31 278 ASN A CA 1
ATOM 2248 C C . ASN A 1 278 ? -9.025 -4.086 -9.327 1.00 51.31 278 ASN A C 1
ATOM 2250 O O . ASN A 1 278 ? -8.319 -5.092 -9.265 1.00 51.31 278 ASN A O 1
ATOM 2254 N N . THR A 1 279 ? -8.950 -3.149 -8.378 1.00 55.03 279 THR A N 1
ATOM 2255 C CA . THR A 1 279 ? -8.030 -3.248 -7.221 1.00 55.03 279 THR A CA 1
ATOM 2256 C C . THR A 1 279 ? -8.279 -4.508 -6.379 1.00 55.03 279 THR A C 1
ATOM 2258 O O . THR A 1 279 ? -7.336 -5.135 -5.909 1.00 55.03 279 THR A O 1
ATOM 2261 N N . ILE A 1 280 ? -9.541 -4.935 -6.264 1.00 52.31 280 ILE A N 1
ATOM 2262 C CA . ILE A 1 280 ? -9.972 -6.135 -5.524 1.00 52.31 280 ILE A CA 1
ATOM 2263 C C . ILE A 1 280 ? -9.318 -7.410 -6.067 1.00 52.31 280 ILE A C 1
ATOM 2265 O O . ILE A 1 280 ? -8.791 -8.211 -5.300 1.00 52.31 280 ILE A O 1
ATOM 2269 N N . THR A 1 281 ? -9.344 -7.608 -7.390 1.00 54.66 281 THR A N 1
ATOM 2270 C CA . THR A 1 281 ? -8.767 -8.805 -8.026 1.00 54.66 281 THR A CA 1
ATOM 2271 C C . THR A 1 281 ? -7.253 -8.855 -7.862 1.00 54.66 281 THR A C 1
ATOM 2273 O O . THR A 1 281 ? -6.720 -9.929 -7.603 1.00 54.66 281 THR A O 1
ATOM 2276 N N . HIS A 1 282 ? -6.571 -7.708 -7.913 1.00 55.81 282 HIS A N 1
ATOM 2277 C CA . HIS A 1 282 ? -5.133 -7.632 -7.643 1.00 55.81 282 HIS A CA 1
ATOM 2278 C C . HIS A 1 282 ? -4.795 -7.957 -6.181 1.00 55.81 282 HIS A C 1
ATOM 2280 O O . HIS A 1 282 ? -3.853 -8.705 -5.927 1.00 55.81 282 HIS A O 1
ATOM 2286 N N . VAL A 1 283 ? -5.585 -7.458 -5.223 1.00 54.84 283 VAL A N 1
ATOM 2287 C CA . VAL A 1 283 ? -5.372 -7.714 -3.789 1.00 54.84 283 VAL A CA 1
ATOM 2288 C C . VAL A 1 283 ? -5.653 -9.168 -3.408 1.00 54.84 283 VAL A C 1
ATOM 2290 O O . VAL A 1 283 ? -4.824 -9.795 -2.748 1.00 54.84 283 VAL A O 1
ATOM 2293 N N . CYS A 1 284 ? -6.776 -9.743 -3.850 1.00 55.50 284 CYS A N 1
ATOM 2294 C CA . CYS A 1 284 ? -7.087 -11.153 -3.587 1.00 55.50 284 CYS A CA 1
ATOM 2295 C C . CYS A 1 284 ? -6.066 -12.094 -4.239 1.00 55.50 284 CYS A C 1
ATOM 2297 O O . CYS A 1 284 ? -5.680 -13.097 -3.636 1.00 55.50 284 CYS A O 1
ATOM 2299 N N . TRP A 1 285 ? -5.586 -11.743 -5.437 1.00 53.84 285 TRP A N 1
ATOM 2300 C CA . TRP A 1 285 ? -4.539 -12.492 -6.124 1.00 53.84 285 TRP A CA 1
ATOM 2301 C C . TRP A 1 285 ? -3.210 -12.467 -5.361 1.00 53.84 285 TRP A C 1
ATOM 2303 O O . TRP A 1 285 ? -2.637 -13.527 -5.123 1.00 53.84 285 TRP A O 1
ATOM 2313 N N . TYR A 1 286 ? -2.754 -11.293 -4.905 1.00 51.22 286 TYR A N 1
ATOM 2314 C CA . TYR A 1 286 ? -1.509 -11.178 -4.134 1.00 51.22 286 TYR A CA 1
ATOM 2315 C C . TYR A 1 286 ? -1.533 -12.024 -2.852 1.00 51.22 286 TYR A C 1
ATOM 2317 O O . TYR A 1 286 ? -0.513 -12.554 -2.418 1.00 51.22 286 TYR A O 1
ATOM 2325 N N . ARG A 1 287 ? -2.717 -12.213 -2.263 1.00 54.50 287 ARG A N 1
ATOM 2326 C CA . ARG A 1 287 ? -2.898 -13.029 -1.055 1.00 54.50 287 ARG A CA 1
ATOM 2327 C C . ARG A 1 287 ? -3.161 -14.506 -1.315 1.00 54.50 287 ARG A C 1
ATOM 2329 O O . ARG A 1 287 ? -3.414 -15.237 -0.360 1.00 54.50 287 ARG A O 1
ATOM 2336 N N . ASN A 1 288 ? -3.078 -14.948 -2.571 1.00 50.41 288 ASN A N 1
ATOM 2337 C CA . ASN A 1 288 ? -3.375 -16.317 -2.983 1.00 50.41 288 ASN A CA 1
ATOM 2338 C C . ASN A 1 288 ? -4.774 -16.779 -2.522 1.00 50.41 288 ASN A C 1
ATOM 2340 O O . ASN A 1 288 ? -4.970 -17.931 -2.140 1.00 50.41 288 ASN A O 1
ATOM 2344 N N . GLN A 1 289 ? -5.745 -15.858 -2.500 1.00 53.00 289 GLN A N 1
ATOM 2345 C CA . GLN A 1 289 ? -7.119 -16.145 -2.097 1.00 53.00 289 GLN A CA 1
ATOM 2346 C C . GLN A 1 289 ? -8.032 -16.150 -3.323 1.00 53.00 289 GLN A C 1
ATOM 2348 O O . GLN A 1 289 ? -8.209 -15.130 -3.993 1.00 53.00 289 GLN A O 1
ATOM 2353 N N . SER A 1 290 ? -8.665 -17.291 -3.599 1.00 49.03 290 SER A N 1
ATOM 2354 C CA . SER A 1 290 ? -9.703 -17.399 -4.625 1.00 49.03 290 SER A CA 1
ATOM 2355 C C . SER A 1 290 ? -10.914 -16.535 -4.257 1.00 49.03 290 SER A C 1
ATOM 2357 O O . SER A 1 290 ? -11.403 -16.568 -3.124 1.00 49.03 290 SER A O 1
ATOM 2359 N N . LEU A 1 291 ? -11.407 -15.743 -5.211 1.00 48.88 291 LEU A N 1
ATOM 2360 C CA . LEU A 1 291 ? -12.669 -15.016 -5.083 1.00 48.88 291 LEU A CA 1
ATOM 2361 C C . LEU A 1 291 ? -13.832 -15.937 -5.467 1.00 48.88 291 LEU A C 1
ATOM 2363 O O . LEU A 1 291 ? -13.957 -16.275 -6.641 1.00 48.88 291 LEU A O 1
ATOM 2367 N N . SER A 1 292 ? -14.677 -16.354 -4.516 1.00 50.47 292 SER A N 1
ATOM 2368 C CA . SER A 1 292 ? -15.905 -17.081 -4.862 1.00 50.47 292 SER A CA 1
ATOM 2369 C C . SER A 1 292 ? -16.989 -16.118 -5.367 1.00 50.47 292 SER A C 1
ATOM 2371 O O . SER A 1 292 ? -16.986 -14.925 -5.050 1.00 50.47 292 SER A O 1
ATOM 2373 N N . LEU A 1 293 ? -17.950 -16.634 -6.143 1.00 39.38 293 LEU A N 1
ATOM 2374 C CA . LEU A 1 293 ? -19.099 -15.853 -6.621 1.00 39.38 293 LEU A CA 1
ATOM 2375 C C . LEU A 1 293 ? -19.944 -15.313 -5.455 1.00 39.38 293 LEU A C 1
ATOM 2377 O O . LEU A 1 293 ? -20.435 -14.191 -5.531 1.00 39.38 293 LEU A O 1
ATOM 2381 N N . SER A 1 294 ? -20.076 -16.076 -4.366 1.00 45.06 294 SER A N 1
ATOM 2382 C CA . SER A 1 294 ? -20.755 -15.622 -3.148 1.00 45.06 294 SER A CA 1
ATOM 2383 C C . SER A 1 294 ? -20.021 -14.462 -2.486 1.00 45.06 294 SER A C 1
ATOM 2385 O O . SER A 1 294 ? -20.666 -13.498 -2.084 1.00 45.06 294 SER A O 1
ATOM 2387 N N . ASP A 1 295 ? -18.686 -14.501 -2.449 1.00 46.62 295 ASP A N 1
ATOM 2388 C CA . ASP A 1 295 ? -17.902 -13.381 -1.925 1.00 46.62 295 ASP A CA 1
ATOM 2389 C C . ASP A 1 295 ? -18.087 -12.141 -2.802 1.00 46.62 295 ASP A C 1
ATOM 2391 O O . ASP A 1 295 ? -18.227 -11.038 -2.290 1.00 46.62 295 ASP A O 1
ATOM 2395 N N . TYR A 1 296 ? -18.130 -12.311 -4.127 1.00 44.22 296 TYR A N 1
ATOM 2396 C CA . TYR A 1 296 ? -18.367 -11.211 -5.061 1.00 44.22 296 TYR A CA 1
ATOM 2397 C C . TYR A 1 296 ? -19.743 -10.564 -4.883 1.00 44.22 296 TYR A C 1
ATOM 2399 O O . TYR A 1 296 ? -19.845 -9.340 -4.857 1.00 44.22 296 TYR A O 1
ATOM 2407 N N . LEU A 1 297 ? -20.789 -11.374 -4.716 1.00 45.16 297 LEU A N 1
ATOM 2408 C CA . LEU A 1 297 ? -22.157 -10.896 -4.509 1.00 45.16 297 LEU A CA 1
ATOM 2409 C C . LEU A 1 297 ? -22.337 -10.213 -3.148 1.00 45.16 297 LEU A C 1
ATOM 2411 O O . LEU A 1 297 ? -22.980 -9.171 -3.090 1.00 45.16 297 LEU A O 1
ATOM 2415 N N . CYS A 1 298 ? -21.712 -10.736 -2.088 1.00 43.16 298 CYS A N 1
ATOM 2416 C CA . CYS A 1 298 ? -21.709 -10.111 -0.761 1.00 43.16 298 CYS A CA 1
ATOM 2417 C C . CYS A 1 298 ? -21.010 -8.744 -0.754 1.00 43.16 298 CYS A C 1
ATOM 2419 O O . CYS A 1 298 ? -21.318 -7.897 0.075 1.00 43.16 298 CYS A O 1
ATOM 2421 N N . MET A 1 299 ? -20.065 -8.518 -1.670 1.00 43.03 299 MET A N 1
ATOM 2422 C CA . MET A 1 299 ? -19.407 -7.221 -1.802 1.00 43.03 299 MET A CA 1
ATOM 2423 C C . MET A 1 299 ? -20.234 -6.201 -2.608 1.00 43.03 299 MET A C 1
ATOM 2425 O O . MET A 1 299 ? -19.869 -5.038 -2.609 1.00 43.03 299 MET A O 1
ATOM 2429 N N . ILE A 1 300 ? -21.282 -6.599 -3.342 1.00 37.22 300 ILE A N 1
ATOM 2430 C CA . ILE A 1 300 ? -22.072 -5.703 -4.224 1.00 37.22 300 ILE A CA 1
ATOM 2431 C C . ILE A 1 300 ? -23.429 -5.313 -3.611 1.00 37.22 300 ILE A C 1
ATOM 2433 O O . ILE A 1 300 ? -24.083 -4.394 -4.107 1.00 37.22 300 ILE A O 1
ATOM 2437 N N . GLN A 1 301 ? -23.854 -6.015 -2.561 1.00 35.75 301 GLN A N 1
ATOM 2438 C CA . GLN A 1 301 ? -25.078 -5.750 -1.798 1.00 35.75 301 GLN A CA 1
ATOM 2439 C C . GLN A 1 301 ? -24.795 -4.831 -0.611 1.00 35.75 301 GLN A C 1
ATOM 2441 O O . GLN A 1 301 ? -25.674 -3.986 -0.333 1.00 35.75 301 GLN A O 1
#

Radius of gyration: 25.0 Å; Cα contacts (8 Å, |Δi|>4): 282; chains: 1; bounding box: 61×73×61 Å

Secondary structure (DSSP, 8-state):
-HHHHHHTSTT--S-HHHHHHHHHHHHHHHHHHHHHHHHH--TTSTTHHHHHHHHHHHHHHHHHHHHHHHHHHHHHHHHHHHHHSTT----S-TT-EEEEEEEEEEEETTEEEEEEEEEEE-S-----------SSTTEEEEE-SS-EEEEE-SSHHHHHHHHHHHHHHHHHHHHHHHHHHHHHHTT-----------------------------------SSPPHHHHHHHHT-EEEHHHHHHHTSHHHHHHHHHHHHH---S-S-----S--PPPHHHHHHHHTT----HHHHHHTT-

Organism: Bambusicola thoracicus (NCBI:txid9083)

pLDDT: mean 70.44, std 23.1, range [25.17, 97.56]

Solvent-accessible surface area (backbone atoms only — not comparable to full-atom values): 18521 Å² total; per-residue (Å²): 112,73,67,64,60,49,45,62,35,84,88,36,66,53,62,68,67,62,60,73,48,44,69,64,53,50,52,53,41,51,32,54,52,33,52,52,48,56,73,70,47,48,90,84,39,87,59,35,65,58,40,48,51,52,30,50,54,42,47,54,55,44,60,73,43,46,68,59,48,56,53,48,55,42,51,44,51,34,51,51,49,39,69,72,41,86,94,53,76,78,60,77,42,90,84,54,42,68,46,35,41,26,26,34,25,38,60,48,101,89,44,78,39,83,41,83,47,74,45,55,41,57,94,74,73,48,70,69,91,65,93,64,91,58,96,56,73,43,53,49,55,47,46,40,98,89,51,75,48,44,35,25,32,77,37,65,67,53,33,49,55,52,51,53,52,49,54,52,38,45,54,52,36,53,56,51,52,56,54,53,53,57,58,58,66,73,64,80,80,81,90,78,90,83,88,84,82,88,83,90,80,88,82,89,80,89,88,80,91,88,85,95,83,81,72,93,72,68,86,78,72,70,77,63,65,48,64,67,55,51,15,54,80,62,50,30,66,50,37,49,66,56,55,58,51,60,70,35,64,67,47,55,52,50,53,55,48,42,77,74,67,56,82,88,65,84,93,80,76,76,90,74,74,96,77,74,89,39,70,46,58,52,53,34,52,77,68,75,44,86,83,49,72,68,58,54,51,67,65,75,111

Sequence (301 aa):
MVYKEFELQKVCYLPLNTFLLKPIQRLMHYKLILGRLCKHYTVEHRDFADCRNALKEVTEMTSQLQHSLIRLENFQKLTELQHDLIGIDNLTAPGREFIREGCLYKLTKKGLQQRMFFLLIVLDPPVEESENEWAVPHCFTIYSAQKTIVVAASTRLEMGKWMEDLNMAIEMAKKSTEKSDMLLDNSVCNRSNRSSDEVSLEQESEDDIHSSRSSLDRQSHHRANTTMHVCWYRNTSVSMADHSVAVEPSAWLHAALLARFGAELPPRYLLGQAQRPNTITHVCWYRNQSLSLSDYLCMIQ